Protein AF-A0A1H0NFQ2-F1 (afdb_monomer)

Secondary structure (DSSP, 8-state):
-HHHHHHHHHHHHHS-HHHHHHHHHHHHHH---HHHHHHHHHHHHTTTTT-GGGS-HHHHHHHHHT-S-HHHHHHHHHHHHHH-HHHHHHHSTT--------B----HHHHTT-EEETTEEEE---BHHHHHHHHHHHTSGGGGGHHHHHTTS-EEEEEEETTEEEEEEEEETTEEEEEE-GGGPPPPHHHHHHHHHHHHHTT-EE-----

Sequence (211 aa):
MPNFQIYCRWLLRYRSEKAIATRVLRWCNEGFTNVASDTLRMFVAVHIDENEDFVNPILQRQILNEGLTQEIHDAMVEELFINRPDIVDRFNMGVDVKYENVSYEYRAKDRLLETIEENYSFILPKGTKDLRKWGNIFHNCVASYNSAIIRKESLIIAMKKQDKYIACIEIRQGRITQALGHCNQKLDIRYRNIIKEWANTHKIIYSYIVR

InterPro domains:
  IPR025586 PcfJ-like protein [PF14284] (38-186)

Mean predicted aligned error: 13.54 Å

Solvent-accessible surface area (backbone atoms only — not comparable to full-atom values): 12058 Å² total; per-residue (Å²): 112,74,50,59,51,54,51,52,56,47,49,55,77,80,39,56,67,82,75,45,46,68,56,53,51,47,45,68,73,73,50,73,49,73,56,34,51,46,39,36,47,53,43,56,75,66,34,44,82,80,40,57,84,77,49,57,78,61,59,54,48,44,46,73,72,73,39,74,40,69,70,48,35,53,53,46,48,59,55,33,47,74,77,39,41,77,56,48,59,67,71,40,86,82,59,86,78,72,78,71,72,49,66,60,88,73,54,75,76,60,55,66,64,46,44,74,57,96,64,32,37,35,40,65,57,63,22,51,63,46,33,41,53,47,16,65,74,28,56,41,75,59,43,74,44,53,65,39,42,76,70,68,60,38,46,62,33,39,34,23,48,76,89,44,81,54,34,46,34,34,32,41,93,60,25,40,76,44,67,28,22,56,64,65,31,82,60,57,70,69,59,50,50,51,54,44,51,54,25,55,78,70,71,31,45,77,53,86,74,87,124

Structure (mmCIF, N/CA/C/O backbone):
data_AF-A0A1H0NFQ2-F1
#
_entry.id   AF-A0A1H0NFQ2-F1
#
loop_
_atom_site.group_PDB
_atom_site.id
_atom_site.type_symbol
_atom_site.label_atom_id
_atom_site.label_alt_id
_atom_site.label_comp_id
_atom_site.label_asym_id
_atom_site.label_entity_id
_atom_site.label_seq_id
_atom_site.pdbx_PDB_ins_code
_atom_site.Cartn_x
_atom_site.Cartn_y
_atom_site.Cartn_z
_atom_site.occupancy
_atom_site.B_iso_or_equiv
_atom_site.auth_seq_id
_atom_site.auth_comp_id
_atom_site.auth_asym_id
_atom_site.auth_atom_id
_atom_site.pdbx_PDB_model_num
ATOM 1 N N . MET A 1 1 ? 16.431 3.102 -28.690 1.00 65.69 1 MET A N 1
ATOM 2 C CA . MET A 1 1 ? 16.457 3.706 -27.339 1.00 65.69 1 MET A CA 1
ATOM 3 C C . MET A 1 1 ? 17.415 2.914 -26.453 1.00 65.69 1 MET A C 1
ATOM 5 O O . MET A 1 1 ? 17.102 1.762 -26.171 1.00 65.69 1 MET A O 1
ATOM 9 N N . PRO A 1 2 ? 18.560 3.487 -26.041 1.00 82.94 2 PRO A N 1
ATOM 10 C CA . PRO A 1 2 ? 19.567 2.801 -25.218 1.00 82.94 2 PRO A CA 1
ATOM 11 C C . PRO A 1 2 ? 19.013 2.248 -23.892 1.00 82.94 2 PRO A C 1
ATOM 13 O O . PRO A 1 2 ? 19.234 1.083 -23.579 1.00 82.94 2 PRO A O 1
ATOM 16 N N . ASN A 1 3 ? 18.190 3.023 -23.174 1.00 86.62 3 ASN A N 1
ATOM 17 C CA . ASN A 1 3 ? 17.645 2.605 -21.872 1.00 86.62 3 ASN A CA 1
ATOM 18 C C . ASN A 1 3 ? 16.760 1.354 -21.965 1.00 86.62 3 ASN A C 1
ATOM 20 O O . ASN A 1 3 ? 16.827 0.466 -21.121 1.00 86.62 3 ASN A O 1
ATOM 24 N N . PHE A 1 4 ? 15.964 1.246 -23.031 1.00 90.81 4 PHE A N 1
ATOM 25 C CA . PHE A 1 4 ? 15.121 0.073 -23.251 1.00 90.81 4 PHE A CA 1
ATOM 26 C C . PHE A 1 4 ? 15.941 -1.189 -23.552 1.00 90.81 4 PHE A C 1
ATOM 28 O O . PHE A 1 4 ? 15.573 -2.280 -23.127 1.00 90.81 4 PHE A O 1
ATOM 35 N N . GLN A 1 5 ? 17.075 -1.050 -24.247 1.00 91.06 5 GLN A N 1
ATOM 36 C CA . GLN A 1 5 ? 17.981 -2.173 -24.503 1.00 91.06 5 GLN A CA 1
ATOM 37 C C . GLN A 1 5 ? 18.623 -2.684 -23.210 1.00 91.06 5 GLN A C 1
ATOM 39 O O . GLN A 1 5 ? 18.693 -3.897 -23.021 1.00 91.06 5 GLN A O 1
ATOM 44 N N . ILE A 1 6 ? 19.046 -1.779 -22.31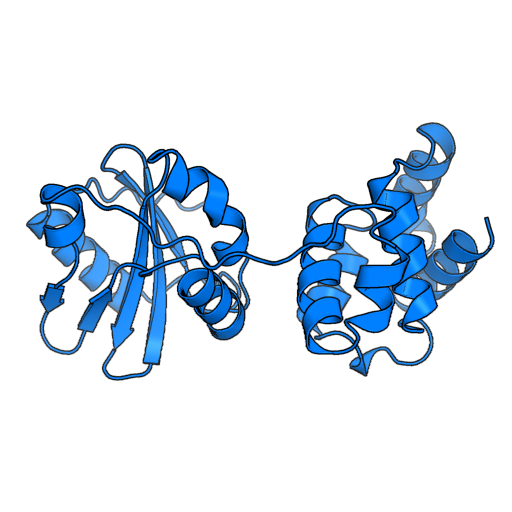8 1.00 92.88 6 ILE A N 1
ATOM 45 C CA . ILE A 1 6 ? 19.571 -2.126 -20.987 1.00 92.88 6 ILE A CA 1
ATOM 46 C C . ILE A 1 6 ? 18.518 -2.915 -20.201 1.00 92.88 6 ILE A C 1
ATOM 48 O O . ILE A 1 6 ? 18.775 -4.037 -19.765 1.00 92.88 6 ILE A O 1
ATOM 52 N N . TYR A 1 7 ? 17.296 -2.384 -20.134 1.00 93.38 7 TYR A N 1
ATOM 53 C CA . TYR A 1 7 ? 16.172 -3.040 -19.472 1.00 93.38 7 TYR A CA 1
ATOM 54 C C . TYR A 1 7 ? 15.866 -4.436 -20.045 1.00 93.38 7 TYR A C 1
ATOM 56 O O . TYR A 1 7 ? 15.703 -5.396 -19.296 1.00 93.38 7 TYR A O 1
ATOM 64 N N . CYS A 1 8 ? 15.853 -4.594 -21.374 1.00 92.12 8 CYS A N 1
ATOM 65 C CA . CYS A 1 8 ? 15.614 -5.894 -22.009 1.00 92.12 8 CYS A CA 1
ATOM 66 C C . CYS A 1 8 ? 16.725 -6.908 -21.714 1.00 92.12 8 CYS A C 1
ATOM 68 O O . CYS A 1 8 ? 16.434 -8.074 -21.455 1.00 92.12 8 CYS A O 1
ATOM 70 N N . ARG A 1 9 ? 17.996 -6.481 -21.725 1.00 93.12 9 ARG A N 1
ATOM 71 C CA . ARG A 1 9 ? 19.126 -7.348 -21.351 1.00 93.12 9 ARG A CA 1
ATOM 72 C C . ARG A 1 9 ? 19.007 -7.818 -19.912 1.00 93.12 9 ARG A C 1
ATOM 74 O O . ARG A 1 9 ? 19.253 -8.988 -19.641 1.00 93.12 9 ARG A O 1
ATOM 81 N N . TRP A 1 10 ? 18.613 -6.923 -19.013 1.00 94.31 10 TRP A N 1
ATOM 82 C CA . TRP A 1 10 ? 18.363 -7.269 -17.624 1.00 94.31 10 TRP A CA 1
ATOM 83 C C . TRP A 1 10 ? 17.201 -8.265 -17.486 1.00 94.31 10 TRP A C 1
ATOM 85 O O . TRP A 1 10 ? 17.375 -9.309 -16.863 1.00 94.31 10 TRP A O 1
ATOM 95 N N . LEU A 1 11 ? 16.063 -8.038 -18.157 1.00 92.81 11 LEU A N 1
ATOM 96 C CA . LEU A 1 11 ? 14.935 -8.982 -18.167 1.00 92.81 11 LEU A CA 1
ATOM 97 C C . LEU A 1 11 ? 15.341 -10.391 -18.623 1.00 92.81 11 LEU A C 1
ATOM 99 O O . LEU A 1 11 ? 14.894 -11.381 -18.039 1.00 92.81 11 LEU A O 1
ATOM 103 N N . LEU A 1 12 ? 16.197 -10.488 -19.644 1.00 93.56 12 LEU A N 1
ATOM 104 C CA . LEU A 1 12 ? 16.671 -11.761 -20.195 1.00 93.56 12 LEU A CA 1
ATOM 105 C C . LEU A 1 12 ? 17.546 -12.570 -19.229 1.00 93.56 12 LEU A C 1
ATOM 107 O O . LEU A 1 12 ? 17.690 -13.776 -19.417 1.00 93.56 12 LEU A O 1
ATOM 111 N N . ARG A 1 13 ? 18.081 -11.957 -18.165 1.00 92.69 13 ARG A N 1
ATOM 112 C CA . ARG A 1 13 ? 18.756 -12.698 -17.084 1.00 92.69 13 ARG A CA 1
ATOM 113 C C . ARG A 1 13 ? 17.770 -13.522 -16.247 1.00 92.69 13 ARG A C 1
ATOM 115 O O . ARG A 1 13 ? 18.161 -14.518 -15.649 1.00 92.69 13 ARG A O 1
ATOM 122 N N . TYR A 1 14 ? 16.492 -13.132 -16.232 1.00 90.88 14 TYR A N 1
ATOM 123 C CA . TYR A 1 14 ? 15.453 -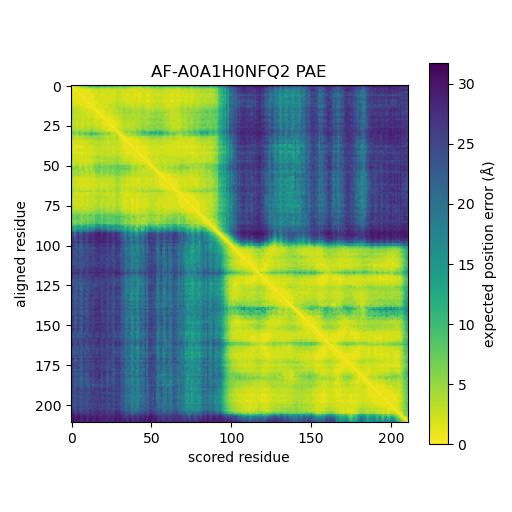13.693 -15.356 1.00 90.88 14 TYR A CA 1
ATOM 124 C C . TYR A 1 14 ? 14.310 -14.391 -16.089 1.00 90.88 14 TYR A C 1
ATOM 126 O O . TYR A 1 14 ? 13.513 -15.108 -15.470 1.00 90.88 14 TYR A O 1
ATOM 134 N N . ARG A 1 15 ? 14.145 -14.121 -17.382 1.00 89.06 15 ARG A N 1
ATOM 135 C CA . ARG A 1 15 ? 13.017 -14.580 -18.192 1.00 89.06 15 ARG A CA 1
ATOM 136 C C . ARG A 1 15 ? 13.526 -15.017 -19.558 1.00 89.06 15 ARG A C 1
ATOM 138 O O . ARG A 1 15 ? 14.431 -14.409 -20.114 1.00 89.06 15 ARG A O 1
ATOM 145 N N . SER A 1 16 ? 12.913 -16.056 -20.117 1.00 90.56 16 SER A N 1
ATOM 146 C CA . SER A 1 16 ? 13.229 -16.481 -21.479 1.00 90.56 16 SER A CA 1
ATOM 147 C C . SER A 1 16 ? 12.762 -15.445 -22.502 1.00 90.56 16 SER A C 1
ATOM 149 O O . SER A 1 16 ? 11.792 -14.720 -22.270 1.00 90.56 16 SER A O 1
ATOM 151 N N . GLU A 1 17 ? 13.395 -15.433 -23.675 1.00 90.38 17 GLU A N 1
ATOM 152 C CA . GLU A 1 17 ? 12.986 -14.585 -24.803 1.00 90.38 17 GLU A CA 1
ATOM 153 C C . GLU A 1 17 ? 11.493 -14.738 -25.111 1.00 90.38 17 GLU A C 1
ATOM 155 O O . GLU A 1 17 ? 10.767 -13.750 -25.219 1.00 90.38 17 GLU A O 1
ATOM 160 N N . LYS A 1 18 ? 11.000 -15.985 -25.136 1.00 89.25 18 LYS A N 1
ATOM 161 C CA . LYS A 1 18 ? 9.580 -16.294 -25.351 1.00 89.25 18 LYS A CA 1
ATOM 162 C C . LYS A 1 18 ? 8.670 -15.641 -24.306 1.00 89.25 18 LYS A C 1
ATOM 164 O O . LYS A 1 18 ? 7.570 -15.219 -24.648 1.00 89.25 18 LYS A O 1
ATOM 169 N N . ALA A 1 19 ? 9.108 -15.560 -23.049 1.00 85.31 19 ALA A N 1
ATOM 170 C CA . ALA A 1 19 ? 8.315 -14.981 -21.968 1.00 85.31 19 ALA A CA 1
ATOM 171 C C . ALA A 1 19 ? 8.211 -13.449 -22.056 1.00 85.31 19 ALA A C 1
ATOM 173 O O . ALA A 1 19 ? 7.208 -12.888 -21.615 1.00 85.31 19 ALA A O 1
ATOM 174 N N . ILE A 1 20 ? 9.211 -12.771 -22.630 1.00 89.75 20 ILE A N 1
ATOM 175 C CA . ILE A 1 20 ? 9.219 -11.302 -22.728 1.00 89.75 20 ILE A CA 1
ATOM 176 C C . ILE A 1 20 ? 8.803 -10.774 -24.106 1.00 89.75 20 ILE A C 1
ATOM 178 O O . ILE A 1 20 ? 8.371 -9.625 -24.200 1.00 89.75 20 ILE A O 1
ATOM 182 N N . ALA A 1 21 ? 8.868 -11.597 -25.159 1.00 87.88 21 ALA A N 1
ATOM 183 C CA . ALA A 1 21 ? 8.634 -11.196 -26.549 1.00 87.88 21 ALA A CA 1
ATOM 184 C C . ALA A 1 21 ? 7.309 -10.451 -26.757 1.00 87.88 21 ALA A C 1
ATOM 186 O O . ALA A 1 21 ? 7.295 -9.382 -27.362 1.00 87.88 21 ALA A O 1
ATOM 187 N N . THR A 1 22 ? 6.204 -10.959 -26.203 1.00 85.62 22 THR A N 1
ATOM 188 C CA . THR A 1 22 ? 4.880 -10.328 -26.341 1.00 85.62 22 THR A CA 1
ATOM 189 C C . THR A 1 22 ? 4.842 -8.921 -25.740 1.00 85.62 22 THR A C 1
ATOM 191 O O . THR A 1 22 ? 4.200 -8.030 -26.288 1.00 85.62 22 THR A O 1
ATOM 194 N N . ARG A 1 23 ? 5.551 -8.695 -24.627 1.00 84.75 23 ARG A N 1
ATOM 195 C CA . ARG A 1 23 ? 5.608 -7.385 -23.957 1.00 84.75 23 ARG A CA 1
ATOM 196 C C . ARG A 1 23 ? 6.488 -6.409 -24.717 1.00 84.75 23 ARG A C 1
ATOM 198 O O . ARG A 1 23 ? 6.089 -5.272 -24.935 1.00 84.75 23 ARG A O 1
ATOM 205 N N . VAL A 1 24 ? 7.650 -6.880 -25.162 1.00 86.94 24 VAL A N 1
ATOM 206 C CA . VAL A 1 24 ? 8.574 -6.090 -25.979 1.00 86.94 24 VAL A CA 1
ATOM 207 C C . VAL A 1 24 ? 7.892 -5.650 -27.273 1.00 86.94 24 VAL A C 1
ATOM 209 O O . VAL A 1 24 ? 7.901 -4.464 -27.582 1.00 86.94 24 VAL A O 1
ATOM 212 N N . LEU A 1 25 ? 7.222 -6.571 -27.975 1.00 85.44 25 LEU A N 1
ATOM 213 C CA . LEU A 1 25 ? 6.451 -6.266 -29.184 1.00 85.44 25 LEU A CA 1
ATOM 214 C C . LEU A 1 25 ? 5.366 -5.223 -28.922 1.00 85.44 25 LEU A C 1
ATOM 216 O O . LEU A 1 25 ? 5.220 -4.289 -29.705 1.00 85.44 25 LEU A O 1
ATOM 220 N N . ARG A 1 26 ? 4.637 -5.349 -27.809 1.00 83.00 26 ARG A N 1
ATOM 221 C CA . ARG A 1 26 ? 3.620 -4.374 -27.415 1.00 83.00 26 ARG A CA 1
ATOM 222 C C . ARG A 1 26 ? 4.215 -2.973 -27.243 1.00 83.00 26 ARG A C 1
ATOM 224 O O . ARG A 1 26 ? 3.716 -2.039 -27.858 1.00 83.00 26 ARG A O 1
ATOM 231 N N . TRP A 1 27 ? 5.301 -2.823 -26.483 1.00 84.25 27 TRP A N 1
ATOM 232 C CA . TRP A 1 27 ? 5.949 -1.518 -26.283 1.00 84.25 27 TRP A CA 1
ATOM 233 C C . TRP A 1 27 ? 6.548 -0.939 -27.569 1.00 84.25 27 TRP A C 1
ATOM 235 O O . TRP A 1 27 ? 6.510 0.273 -27.774 1.00 84.25 27 TRP A O 1
ATOM 245 N N . CYS A 1 28 ? 7.068 -1.790 -28.456 1.00 82.25 28 CYS A N 1
ATOM 246 C CA . CYS A 1 28 ? 7.556 -1.358 -29.763 1.00 82.25 28 CYS A CA 1
ATOM 247 C C . CYS A 1 28 ? 6.425 -0.880 -30.687 1.00 82.25 28 CYS A C 1
ATOM 249 O O . CYS A 1 28 ? 6.631 0.0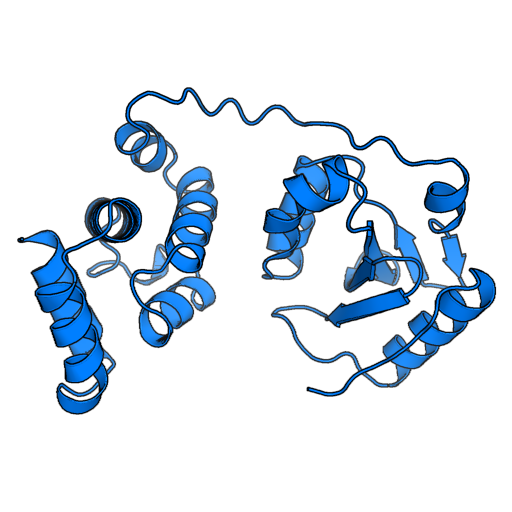81 -31.424 1.00 82.25 28 CYS A O 1
ATOM 251 N N . ASN A 1 29 ? 5.253 -1.522 -30.643 1.00 80.38 29 ASN A N 1
ATOM 252 C CA . ASN A 1 29 ? 4.128 -1.218 -31.531 1.00 80.38 29 ASN A CA 1
ATOM 253 C C . ASN A 1 29 ? 3.258 -0.051 -31.038 1.00 80.38 29 ASN A C 1
ATOM 255 O O . ASN A 1 29 ? 2.801 0.747 -31.849 1.00 80.38 29 ASN A O 1
ATOM 259 N N . GLU A 1 30 ? 3.011 0.047 -29.728 1.00 76.31 30 GLU A N 1
ATOM 260 C CA . GLU A 1 30 ? 2.161 1.092 -29.128 1.00 76.31 30 GLU A CA 1
ATOM 261 C C . GLU A 1 30 ? 2.903 2.429 -28.952 1.00 76.31 30 GLU A C 1
ATOM 263 O O . GLU A 1 30 ? 2.277 3.463 -28.719 1.00 76.31 30 GLU A O 1
ATOM 268 N N . GLY A 1 31 ? 4.233 2.420 -29.079 1.00 70.62 31 GLY A N 1
ATOM 269 C CA . GLY A 1 31 ? 5.083 3.531 -28.673 1.00 70.62 31 GLY A CA 1
ATOM 270 C C . GLY A 1 31 ? 5.201 3.613 -27.148 1.00 70.62 31 GLY A C 1
ATOM 271 O O . GLY A 1 31 ? 4.296 3.247 -26.397 1.00 70.62 31 GLY A O 1
ATOM 272 N N . PHE A 1 32 ? 6.348 4.080 -26.655 1.00 76.25 32 PHE A N 1
ATOM 273 C CA . PHE A 1 32 ? 6.528 4.256 -25.216 1.00 76.25 32 PHE A CA 1
ATOM 274 C C . PHE A 1 32 ? 5.675 5.421 -24.725 1.00 76.25 32 PHE A C 1
ATOM 276 O O . PHE A 1 32 ? 5.811 6.547 -25.204 1.00 76.25 32 PHE A O 1
ATOM 283 N N . THR A 1 33 ? 4.839 5.164 -23.721 1.00 79.00 33 THR A N 1
ATOM 284 C CA . THR A 1 33 ? 4.186 6.237 -22.970 1.00 79.00 33 THR A CA 1
ATOM 285 C C . THR A 1 33 ? 5.239 7.085 -22.248 1.00 79.00 33 THR A C 1
ATOM 287 O O . THR A 1 33 ? 6.376 6.646 -22.029 1.00 79.00 33 THR A O 1
ATOM 290 N N . ASN A 1 34 ? 4.865 8.300 -21.837 1.00 70.38 34 ASN A N 1
ATOM 291 C CA . ASN A 1 34 ? 5.735 9.143 -21.008 1.00 70.38 34 ASN A CA 1
ATOM 292 C C . ASN A 1 34 ? 6.148 8.409 -19.727 1.00 70.38 34 ASN A C 1
ATOM 294 O O . ASN A 1 34 ? 7.317 8.419 -19.367 1.00 70.38 34 ASN A O 1
ATOM 298 N N . VAL A 1 35 ? 5.201 7.689 -19.127 1.00 71.31 35 VAL A N 1
ATOM 299 C CA . VAL A 1 35 ? 5.384 6.859 -17.932 1.00 71.31 35 VAL A CA 1
ATOM 300 C C . VAL A 1 35 ? 6.437 5.785 -18.174 1.00 71.31 35 VAL A C 1
ATOM 302 O O . VAL A 1 35 ? 7.428 5.725 -17.463 1.00 71.31 35 VAL A O 1
ATOM 305 N N . ALA A 1 36 ? 6.282 4.985 -19.232 1.00 79.88 36 ALA A N 1
ATOM 306 C CA . ALA A 1 36 ? 7.229 3.922 -19.551 1.00 79.88 36 ALA A CA 1
ATOM 307 C C . ALA A 1 36 ? 8.627 4.474 -19.872 1.00 79.88 36 ALA A C 1
ATOM 309 O O . ALA A 1 36 ? 9.639 3.890 -19.483 1.00 79.88 36 ALA A O 1
ATOM 310 N N . SER A 1 37 ? 8.687 5.615 -20.562 1.00 79.69 37 SER A N 1
ATOM 311 C CA . SER A 1 37 ? 9.944 6.310 -20.847 1.00 79.69 37 SER A CA 1
ATOM 312 C C . SER A 1 37 ? 10.629 6.792 -19.570 1.00 79.69 37 SER A C 1
ATOM 314 O O . SER A 1 37 ? 11.854 6.713 -19.472 1.00 79.69 37 SER A O 1
ATOM 316 N N . ASP A 1 38 ? 9.856 7.268 -18.597 1.00 76.44 38 ASP A N 1
ATOM 317 C CA . ASP A 1 38 ? 10.378 7.779 -17.336 1.00 76.44 38 ASP A CA 1
ATOM 318 C C . ASP A 1 38 ? 10.831 6.660 -16.397 1.00 76.44 38 ASP A C 1
ATOM 320 O O . ASP A 1 38 ? 11.957 6.685 -15.900 1.00 76.44 38 ASP A O 1
ATOM 324 N N . THR A 1 39 ? 10.046 5.584 -16.291 1.00 85.38 39 THR A N 1
ATOM 325 C CA . THR A 1 39 ? 10.445 4.343 -15.610 1.00 85.38 39 THR A CA 1
ATOM 326 C C . THR A 1 39 ? 11.780 3.819 -16.142 1.00 85.38 39 THR A C 1
ATOM 328 O O . THR A 1 39 ? 12.672 3.489 -15.364 1.00 85.38 39 THR A O 1
ATOM 331 N N . LEU A 1 40 ? 11.967 3.794 -17.468 1.00 87.25 40 LEU A N 1
ATOM 332 C CA . LEU A 1 40 ? 13.227 3.364 -18.084 1.00 87.25 40 LEU A CA 1
ATOM 333 C C . LEU A 1 40 ? 14.402 4.291 -17.763 1.00 87.25 40 LEU A C 1
ATOM 335 O O . LEU A 1 40 ? 15.536 3.828 -17.658 1.00 87.25 40 LEU A O 1
ATOM 339 N N . ARG A 1 41 ? 14.167 5.601 -17.649 1.00 81.81 41 ARG A N 1
ATOM 340 C CA . ARG A 1 41 ? 15.211 6.557 -17.257 1.00 81.81 41 ARG A CA 1
ATOM 341 C C . ARG A 1 41 ? 15.596 6.377 -15.799 1.00 81.81 41 ARG A C 1
ATOM 343 O O . ARG A 1 41 ? 16.788 6.273 -15.532 1.00 81.81 41 ARG A O 1
ATOM 350 N N . MET A 1 42 ? 14.620 6.272 -14.898 1.00 84.12 42 MET A N 1
ATOM 351 C CA . MET A 1 42 ? 14.856 5.995 -13.481 1.00 84.12 42 MET A CA 1
ATOM 352 C C . MET A 1 42 ? 15.627 4.686 -13.296 1.00 84.12 42 MET A C 1
ATOM 354 O O . MET A 1 42 ? 16.639 4.672 -12.604 1.00 84.12 42 MET A O 1
ATOM 358 N N . PHE A 1 43 ? 15.215 3.620 -13.989 1.00 90.00 43 PHE A N 1
ATOM 359 C CA . PHE A 1 43 ? 15.859 2.304 -13.930 1.00 90.00 43 PHE A CA 1
ATOM 360 C C . PHE A 1 43 ? 17.356 2.365 -14.257 1.00 90.00 43 PHE A C 1
ATOM 362 O O . PHE A 1 43 ? 18.175 1.807 -13.530 1.00 90.00 43 PHE A O 1
ATOM 369 N N . VAL A 1 44 ? 17.712 3.084 -15.325 1.00 87.44 44 VAL A N 1
ATOM 370 C CA . VAL A 1 44 ? 19.110 3.257 -15.745 1.00 87.44 44 VAL A CA 1
ATOM 371 C C . VAL A 1 44 ? 19.855 4.240 -14.843 1.00 87.44 44 VAL A C 1
ATOM 373 O O . VAL A 1 44 ? 21.021 4.021 -14.543 1.00 87.44 44 VAL A O 1
ATOM 376 N N . ALA A 1 45 ? 19.206 5.310 -14.379 1.00 82.62 45 ALA A N 1
ATOM 377 C CA . ALA A 1 45 ? 19.845 6.336 -13.554 1.00 82.62 45 ALA A CA 1
ATOM 378 C C . ALA A 1 45 ? 20.329 5.807 -12.195 1.00 82.62 45 ALA A C 1
ATOM 380 O O . ALA A 1 45 ? 21.307 6.321 -11.649 1.00 82.62 45 ALA A O 1
ATOM 381 N N . VAL A 1 46 ? 19.652 4.792 -11.653 1.00 83.25 46 VAL A N 1
ATOM 382 C CA . VAL A 1 46 ? 20.090 4.073 -10.448 1.00 83.25 46 VAL A CA 1
ATOM 383 C C . VAL A 1 46 ? 20.835 2.773 -10.731 1.00 83.25 46 VAL A C 1
ATOM 385 O O . VAL A 1 46 ? 21.200 2.082 -9.785 1.00 83.25 46 VAL A O 1
ATOM 388 N N . HIS A 1 47 ? 21.106 2.461 -12.000 1.00 86.88 47 HIS A N 1
ATOM 389 C CA . HIS A 1 47 ? 21.842 1.264 -12.406 1.00 86.88 47 HIS A CA 1
ATOM 390 C C . HIS A 1 47 ? 21.262 -0.027 -11.809 1.00 86.88 47 HIS A C 1
ATOM 392 O O . HIS A 1 47 ? 22.009 -0.880 -11.333 1.00 86.88 47 HIS A O 1
ATOM 398 N N . ILE A 1 48 ? 19.931 -0.192 -11.821 1.00 87.31 48 ILE A N 1
ATOM 399 C CA . ILE A 1 48 ? 19.287 -1.416 -11.295 1.00 87.31 48 ILE A CA 1
ATOM 400 C C . ILE A 1 48 ? 19.807 -2.662 -12.021 1.00 87.31 48 ILE A C 1
ATOM 402 O O . ILE A 1 48 ? 19.860 -3.741 -11.442 1.00 87.31 48 ILE A O 1
ATOM 406 N N . ASP A 1 49 ? 20.223 -2.532 -13.279 1.00 89.00 49 ASP A N 1
ATOM 407 C CA . ASP A 1 49 ? 20.815 -3.624 -14.044 1.00 89.00 49 ASP A CA 1
ATOM 408 C C . ASP A 1 49 ? 22.204 -4.067 -13.565 1.00 89.00 49 ASP A C 1
ATOM 410 O O . ASP A 1 49 ? 22.638 -5.164 -13.924 1.00 89.00 49 ASP A O 1
ATOM 414 N N . GLU A 1 50 ? 22.900 -3.254 -12.777 1.00 85.69 50 GLU A N 1
ATOM 415 C CA . GLU A 1 50 ? 24.227 -3.563 -12.232 1.00 85.69 50 GLU A CA 1
ATOM 416 C C . GLU A 1 50 ? 24.194 -3.745 -10.711 1.00 85.69 50 GLU A C 1
ATOM 418 O O . GLU A 1 50 ? 24.935 -4.568 -10.176 1.00 85.69 50 GLU A O 1
ATOM 423 N N . ASN A 1 51 ? 23.315 -3.017 -10.021 1.00 83.38 51 ASN A N 1
ATOM 424 C CA . ASN A 1 51 ? 23.146 -3.047 -8.575 1.00 83.38 51 ASN A CA 1
ATOM 425 C C . ASN A 1 51 ? 21.680 -3.304 -8.213 1.00 83.38 51 ASN A C 1
ATOM 427 O O . ASN A 1 51 ? 20.911 -2.394 -7.909 1.00 83.38 51 ASN A O 1
ATOM 431 N N . GLU A 1 52 ? 21.288 -4.571 -8.261 1.00 79.12 52 GLU A N 1
ATOM 432 C CA . GLU A 1 52 ? 19.901 -4.980 -8.043 1.00 79.12 52 GLU A CA 1
ATOM 433 C C . GLU A 1 52 ? 19.434 -4.814 -6.593 1.00 79.12 52 GLU A C 1
ATOM 435 O O . GLU A 1 52 ? 18.251 -4.570 -6.367 1.00 79.12 52 GLU A O 1
ATOM 440 N N . ASP A 1 53 ? 20.361 -4.862 -5.631 1.00 78.50 53 ASP A N 1
ATOM 441 C CA . ASP A 1 53 ? 20.092 -4.646 -4.202 1.00 78.50 53 ASP A CA 1
ATOM 442 C C . ASP A 1 53 ? 19.719 -3.188 -3.883 1.00 78.50 53 ASP A C 1
ATOM 444 O O . ASP A 1 53 ? 19.330 -2.864 -2.760 1.00 78.50 53 ASP A O 1
ATOM 448 N N . PHE A 1 54 ? 19.849 -2.293 -4.867 1.00 74.38 54 PHE A N 1
ATOM 449 C CA . PHE A 1 54 ? 19.494 -0.890 -4.729 1.00 74.38 54 PHE A CA 1
ATOM 450 C C . PHE A 1 54 ? 17.981 -0.681 -4.546 1.00 74.38 54 PHE A C 1
ATOM 452 O O . PHE A 1 54 ? 17.566 0.208 -3.801 1.00 74.38 54 PHE A O 1
ATOM 459 N N . VAL A 1 55 ? 17.157 -1.484 -5.226 1.00 75.81 55 VAL A N 1
ATOM 460 C CA . VAL A 1 55 ? 15.701 -1.497 -5.031 1.00 75.81 55 VAL A CA 1
ATOM 461 C C . VAL A 1 55 ? 15.311 -2.693 -4.186 1.00 75.81 55 VAL A C 1
ATOM 463 O O . VAL A 1 55 ? 15.941 -3.749 -4.230 1.00 75.81 55 VAL A O 1
ATOM 466 N N . ASN A 1 56 ? 14.237 -2.564 -3.419 1.00 78.88 56 ASN A N 1
ATOM 467 C CA . ASN A 1 56 ? 13.797 -3.667 -2.597 1.00 78.88 56 ASN A CA 1
ATOM 468 C C . ASN A 1 56 ? 13.389 -4.876 -3.479 1.00 78.88 56 ASN A C 1
ATOM 470 O O . ASN A 1 56 ? 12.883 -4.717 -4.599 1.00 78.88 56 ASN A O 1
ATOM 474 N N . PRO A 1 57 ? 13.521 -6.115 -2.965 1.00 77.00 57 PRO A N 1
ATOM 475 C CA . PRO A 1 57 ? 13.238 -7.327 -3.743 1.00 77.00 57 PRO A CA 1
ATOM 476 C C . PRO A 1 57 ? 11.779 -7.484 -4.202 1.00 77.00 57 PRO A C 1
ATOM 478 O O . PRO A 1 57 ? 11.464 -8.395 -4.978 1.00 77.00 57 PRO A O 1
ATOM 481 N N . ILE A 1 58 ? 10.859 -6.674 -3.667 1.00 76.25 58 ILE A N 1
ATOM 482 C CA . ILE A 1 58 ? 9.453 -6.657 -4.077 1.00 76.25 58 ILE A CA 1
ATOM 483 C C . ILE A 1 58 ? 9.334 -5.828 -5.348 1.00 76.25 58 ILE A C 1
ATOM 485 O O . ILE A 1 58 ? 8.858 -6.361 -6.349 1.00 76.25 58 ILE A O 1
ATOM 489 N N . LEU A 1 59 ? 9.844 -4.595 -5.347 1.00 79.56 59 LEU A N 1
ATOM 490 C CA . LEU A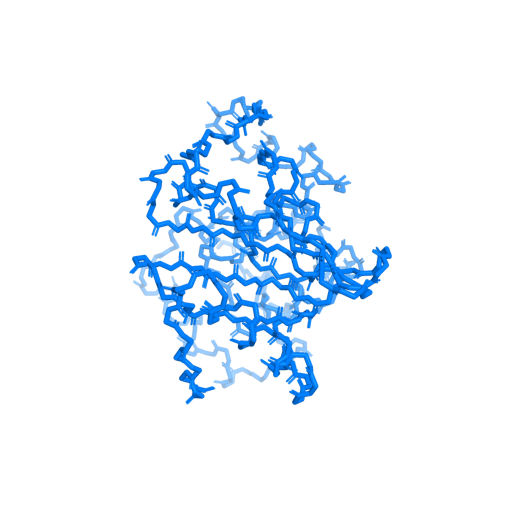 1 59 ? 9.857 -3.740 -6.526 1.00 79.56 59 LEU A CA 1
ATOM 491 C C . LEU A 1 59 ? 10.606 -4.417 -7.674 1.00 79.56 59 LEU A C 1
ATOM 493 O O . LEU A 1 59 ? 10.092 -4.473 -8.787 1.00 79.56 59 LEU A O 1
ATOM 497 N N . GLN A 1 60 ? 11.747 -5.053 -7.398 1.00 86.62 60 GLN A N 1
ATOM 498 C CA . GLN A 1 60 ? 12.466 -5.836 -8.404 1.00 86.62 60 GLN A CA 1
ATOM 499 C C . GLN A 1 60 ? 11.572 -6.913 -9.048 1.00 86.62 60 GLN A C 1
ATOM 501 O O . GLN A 1 60 ? 11.507 -7.040 -10.273 1.00 86.62 60 GLN A O 1
ATOM 506 N N . ARG A 1 61 ? 10.818 -7.670 -8.237 1.00 85.19 61 ARG A N 1
ATOM 507 C CA . ARG A 1 61 ? 9.867 -8.678 -8.734 1.00 85.19 61 ARG A CA 1
ATOM 508 C C . ARG A 1 61 ? 8.720 -8.064 -9.524 1.00 85.19 61 ARG A C 1
ATOM 510 O O . ARG A 1 61 ? 8.302 -8.660 -10.516 1.00 85.19 61 ARG A O 1
ATOM 517 N N . GLN A 1 62 ? 8.209 -6.915 -9.105 1.00 82.81 62 GLN A N 1
ATOM 518 C CA . GLN A 1 62 ? 7.141 -6.221 -9.815 1.00 82.81 62 GLN A CA 1
ATOM 519 C C . GLN A 1 62 ? 7.635 -5.706 -11.173 1.00 82.81 62 GLN A C 1
ATOM 521 O O . GLN A 1 62 ? 6.986 -5.954 -12.185 1.00 82.81 62 GLN A O 1
ATOM 526 N N . ILE A 1 63 ? 8.842 -5.138 -11.245 1.00 89.31 63 ILE A N 1
ATOM 527 C CA . ILE A 1 63 ? 9.477 -4.739 -12.509 1.00 89.31 63 ILE A CA 1
ATOM 528 C C . ILE A 1 63 ? 9.621 -5.951 -13.451 1.00 89.31 63 ILE A C 1
ATOM 530 O O . ILE A 1 63 ? 9.334 -5.840 -14.645 1.00 89.31 63 ILE A O 1
ATOM 534 N N . LEU A 1 64 ? 10.018 -7.122 -12.933 1.00 88.88 64 LEU A N 1
ATOM 535 C CA . LEU A 1 64 ? 10.115 -8.364 -13.719 1.00 88.88 64 LEU A CA 1
ATOM 536 C C . LEU A 1 64 ? 8.749 -8.879 -14.201 1.00 88.88 64 LEU A C 1
ATOM 538 O O . LEU A 1 64 ? 8.630 -9.433 -15.299 1.00 88.88 64 LEU A O 1
ATOM 542 N N . ASN A 1 65 ? 7.718 -8.765 -13.364 1.00 84.25 65 ASN A N 1
ATOM 543 C CA . ASN A 1 65 ? 6.425 -9.404 -13.592 1.00 84.25 65 ASN A CA 1
ATOM 544 C C . ASN A 1 65 ? 5.419 -8.517 -14.312 1.00 84.25 65 ASN A C 1
ATOM 546 O O . ASN A 1 65 ? 4.612 -9.058 -15.058 1.00 84.25 65 ASN A O 1
ATOM 550 N N . GLU A 1 66 ? 5.464 -7.207 -14.139 1.00 82.50 66 GLU A N 1
ATOM 551 C CA . GLU A 1 66 ? 4.450 -6.264 -14.626 1.00 82.50 66 GLU A CA 1
ATOM 552 C C . GLU A 1 66 ? 5.021 -5.372 -15.735 1.00 82.50 66 GLU A C 1
ATOM 554 O O . GLU A 1 66 ? 4.363 -5.147 -16.752 1.00 82.50 66 GLU A O 1
ATOM 559 N N . GLY A 1 67 ? 6.297 -4.997 -15.624 1.00 86.56 67 GLY A N 1
ATOM 560 C CA . GLY A 1 67 ? 7.022 -4.258 -16.651 1.00 86.56 67 GLY A CA 1
ATOM 561 C C . GLY A 1 67 ? 6.892 -2.742 -16.517 1.00 86.56 67 GLY A C 1
ATOM 562 O O . GLY A 1 67 ? 6.931 -2.200 -15.425 1.00 86.56 67 GLY A O 1
ATOM 563 N N . LEU A 1 68 ? 6.785 -2.030 -17.637 1.00 87.00 68 LEU A N 1
ATOM 564 C CA . LEU A 1 68 ? 6.751 -0.565 -17.673 1.00 87.00 68 LEU A CA 1
ATOM 565 C C . LEU A 1 68 ? 5.314 -0.032 -17.531 1.00 87.00 68 LEU A C 1
ATOM 567 O O . LEU A 1 68 ? 4.712 0.402 -18.517 1.00 87.00 68 LEU A O 1
ATOM 571 N N . THR A 1 69 ? 4.743 -0.120 -16.329 1.00 83.56 69 THR A N 1
ATOM 572 C CA . THR A 1 69 ? 3.379 0.357 -16.021 1.00 83.56 69 THR A CA 1
ATOM 573 C C . THR A 1 69 ? 3.387 1.580 -15.097 1.00 83.56 69 THR A C 1
ATOM 575 O O . THR A 1 69 ? 4.429 1.950 -14.555 1.00 83.56 69 THR A O 1
ATOM 578 N N . GLN A 1 70 ? 2.222 2.216 -14.913 1.00 72.62 70 GLN A N 1
ATOM 579 C CA . GLN A 1 70 ? 2.066 3.343 -13.981 1.00 72.62 70 GLN A CA 1
ATOM 580 C C . GLN A 1 70 ? 2.339 2.921 -12.536 1.00 72.62 70 GLN A C 1
ATOM 582 O O . GLN A 1 70 ? 2.968 3.654 -11.784 1.00 72.62 70 GLN A O 1
ATOM 587 N N . GLU A 1 71 ? 1.926 1.716 -12.160 1.00 73.25 71 GLU A N 1
ATOM 588 C CA . GLU A 1 71 ? 2.129 1.180 -10.817 1.00 73.25 71 GLU A CA 1
ATOM 589 C C . GLU A 1 71 ? 3.621 1.009 -10.503 1.00 73.25 71 GLU A C 1
ATOM 591 O O . GLU A 1 71 ? 4.069 1.355 -9.411 1.00 73.25 71 GLU A O 1
ATOM 596 N N . ILE A 1 72 ? 4.405 0.529 -11.475 1.00 82.75 72 ILE A N 1
ATOM 597 C CA . ILE A 1 72 ? 5.861 0.396 -11.337 1.00 82.75 72 ILE A CA 1
ATOM 598 C C . ILE A 1 72 ? 6.541 1.756 -11.302 1.00 82.75 72 ILE A C 1
ATOM 600 O O . ILE A 1 72 ? 7.456 1.955 -10.507 1.00 82.75 72 ILE A O 1
ATOM 604 N N . HIS A 1 73 ? 6.093 2.694 -12.134 1.00 84.06 73 HIS A N 1
ATOM 605 C CA . HIS A 1 73 ? 6.565 4.071 -12.085 1.00 84.06 73 HIS A CA 1
ATOM 606 C C . HIS A 1 73 ? 6.398 4.667 -10.683 1.00 84.06 73 HIS A C 1
ATOM 608 O O . HIS A 1 73 ? 7.375 5.132 -10.103 1.00 84.06 73 HIS A O 1
ATOM 614 N N . ASP A 1 74 ? 5.192 4.607 -10.120 1.00 75.38 74 ASP A N 1
ATOM 615 C CA . ASP A 1 74 ? 4.898 5.214 -8.821 1.00 75.38 74 ASP A CA 1
ATOM 616 C C . ASP A 1 74 ? 5.690 4.533 -7.697 1.00 75.38 74 ASP A C 1
ATOM 618 O O . ASP A 1 74 ? 6.264 5.211 -6.845 1.00 75.38 74 ASP A O 1
ATOM 622 N N . ALA A 1 75 ? 5.814 3.202 -7.742 1.00 77.75 75 ALA A N 1
ATOM 623 C CA . ALA A 1 75 ? 6.621 2.453 -6.784 1.00 77.75 75 ALA A CA 1
ATOM 624 C C . ALA A 1 75 ? 8.121 2.797 -6.878 1.00 77.75 75 ALA A C 1
ATOM 626 O O . ALA A 1 75 ? 8.787 2.939 -5.851 1.00 77.75 75 ALA A O 1
ATOM 627 N N . MET A 1 76 ? 8.651 2.991 -8.093 1.00 80.69 76 MET A N 1
ATOM 628 C CA . MET A 1 76 ? 10.016 3.484 -8.290 1.00 80.69 76 MET A CA 1
ATOM 629 C C . MET A 1 76 ? 10.175 4.903 -7.752 1.00 80.69 76 MET A C 1
ATOM 631 O O . MET A 1 76 ? 11.129 5.153 -7.029 1.00 80.69 76 MET A O 1
ATOM 635 N N . VAL A 1 77 ? 9.251 5.823 -8.036 1.00 73.19 77 VAL A N 1
ATOM 636 C CA . VAL A 1 77 ? 9.312 7.191 -7.497 1.00 73.19 77 VAL A CA 1
ATOM 637 C C . VAL A 1 77 ? 9.355 7.177 -5.971 1.00 73.19 77 VAL A C 1
ATOM 639 O O . VAL A 1 77 ? 10.182 7.870 -5.386 1.00 73.19 77 VAL A O 1
ATOM 642 N N . GLU A 1 78 ? 8.513 6.378 -5.314 1.00 71.56 78 GLU A N 1
ATOM 643 C CA . GLU A 1 78 ? 8.492 6.278 -3.851 1.00 71.56 78 GLU A CA 1
ATOM 644 C C . GLU A 1 78 ? 9.817 5.750 -3.281 1.00 71.56 78 GLU A C 1
ATOM 646 O O . GLU A 1 78 ? 10.366 6.333 -2.342 1.00 71.56 78 GLU A O 1
ATOM 651 N N . GLU A 1 79 ? 10.358 4.680 -3.861 1.00 74.50 79 GLU A N 1
ATOM 652 C CA . GLU A 1 79 ? 11.608 4.075 -3.399 1.00 74.50 79 GLU A CA 1
ATOM 653 C C . GLU A 1 79 ? 12.828 4.960 -3.691 1.00 74.50 79 GLU A C 1
ATOM 655 O O . GLU A 1 79 ? 13.704 5.150 -2.839 1.00 74.50 79 GLU A O 1
ATOM 660 N N . LEU A 1 80 ? 12.870 5.559 -4.879 1.00 73.25 80 LEU A N 1
ATOM 661 C CA . LEU A 1 80 ? 13.938 6.460 -5.286 1.00 73.25 80 LEU A CA 1
ATOM 662 C C . LEU A 1 80 ? 13.888 7.781 -4.534 1.00 73.25 80 LEU A C 1
ATOM 664 O O . LEU A 1 80 ? 14.938 8.331 -4.239 1.00 73.25 80 LEU A O 1
ATOM 668 N N . PHE A 1 81 ? 12.717 8.280 -4.149 1.00 65.19 81 PHE A N 1
ATOM 669 C CA . PHE A 1 81 ? 12.626 9.503 -3.355 1.00 65.19 81 PHE A CA 1
ATOM 670 C C . PHE A 1 81 ? 13.317 9.357 -1.991 1.00 65.19 81 PHE A C 1
ATOM 672 O O . PHE A 1 81 ? 13.907 10.310 -1.486 1.00 65.19 81 PHE A O 1
ATOM 679 N N . ILE A 1 82 ? 13.276 8.160 -1.400 1.00 60.72 82 ILE A N 1
ATOM 680 C CA . ILE A 1 82 ? 13.936 7.877 -0.120 1.00 60.72 82 ILE A CA 1
ATOM 681 C C . ILE A 1 82 ? 15.449 7.738 -0.311 1.00 60.72 82 ILE A C 1
ATOM 683 O O . ILE A 1 82 ? 16.223 8.303 0.461 1.00 60.72 82 ILE A O 1
ATOM 687 N N . ASN A 1 83 ? 15.868 6.981 -1.326 1.00 60.75 83 ASN A N 1
ATOM 688 C CA . ASN A 1 83 ? 17.260 6.552 -1.461 1.00 60.75 83 ASN A CA 1
ATOM 689 C C . ASN A 1 83 ? 18.108 7.480 -2.348 1.00 60.75 83 ASN A C 1
ATOM 691 O O . ASN A 1 83 ? 19.313 7.610 -2.131 1.00 60.75 83 ASN A O 1
ATOM 695 N N . ARG A 1 84 ? 17.497 8.107 -3.359 1.00 66.25 84 ARG A N 1
ATOM 696 C CA . ARG A 1 84 ? 18.113 8.960 -4.393 1.00 66.25 84 ARG A CA 1
ATOM 697 C C . ARG A 1 84 ? 17.150 10.069 -4.872 1.00 66.25 84 ARG A C 1
ATOM 699 O O . ARG A 1 84 ? 16.769 10.094 -6.048 1.00 66.25 84 ARG A O 1
ATOM 706 N N . PRO A 1 85 ? 16.755 11.009 -3.991 1.00 59.62 85 PRO A N 1
ATOM 707 C CA . PRO A 1 85 ? 15.847 12.104 -4.354 1.00 59.62 85 PRO A CA 1
ATOM 708 C C . PRO A 1 85 ? 16.378 12.955 -5.521 1.00 59.62 85 PRO A C 1
ATOM 710 O O . PRO A 1 85 ? 15.606 13.410 -6.357 1.00 59.62 85 PRO A O 1
ATOM 713 N N . ASP A 1 86 ? 17.706 13.052 -5.665 1.00 61.09 86 ASP A N 1
ATOM 714 C CA . ASP A 1 86 ? 18.393 13.745 -6.762 1.00 61.09 86 ASP A CA 1
ATOM 715 C C . ASP A 1 86 ? 18.062 13.198 -8.162 1.00 61.09 86 ASP A C 1
ATOM 717 O O . ASP A 1 86 ? 18.266 13.881 -9.167 1.00 61.09 86 ASP A O 1
ATOM 721 N N . ILE A 1 87 ? 17.612 11.947 -8.247 1.00 63.38 87 ILE A N 1
ATOM 722 C CA . ILE A 1 87 ? 17.201 11.295 -9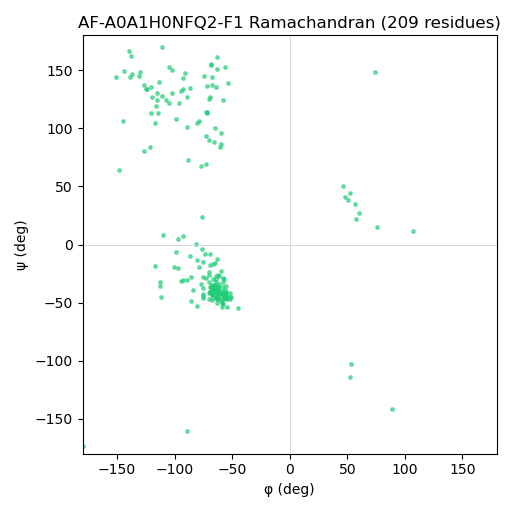.491 1.00 63.38 87 ILE A CA 1
ATOM 723 C C . ILE A 1 87 ? 15.743 11.632 -9.786 1.00 63.38 87 ILE A C 1
ATOM 725 O O . ILE A 1 87 ? 15.445 12.096 -10.883 1.00 63.38 87 ILE A O 1
ATOM 729 N N . VAL A 1 88 ? 14.857 11.484 -8.800 1.00 59.22 88 VAL A N 1
ATOM 730 C CA . VAL A 1 88 ? 13.424 11.797 -8.936 1.00 59.22 88 VAL A CA 1
ATOM 731 C C . VAL A 1 88 ? 13.214 13.265 -9.324 1.00 59.22 88 VAL A C 1
ATOM 733 O O . VAL A 1 88 ? 12.458 13.559 -10.249 1.00 59.22 88 VAL A O 1
ATOM 736 N N . ASP A 1 89 ? 13.959 14.182 -8.707 1.00 53.44 89 ASP A N 1
ATOM 737 C CA . ASP A 1 89 ? 13.870 15.620 -8.986 1.00 53.44 89 ASP A CA 1
ATOM 738 C C . ASP A 1 89 ? 14.347 15.990 -10.404 1.00 53.44 89 ASP A C 1
ATOM 740 O O . ASP A 1 89 ? 13.844 16.937 -11.006 1.00 53.44 89 ASP A O 1
ATOM 744 N N . ARG A 1 90 ? 15.290 15.230 -10.981 1.00 52.94 90 ARG A N 1
ATOM 745 C CA . ARG A 1 90 ? 15.804 15.456 -12.347 1.00 52.94 90 ARG A CA 1
ATOM 746 C C . ARG A 1 90 ? 14.843 15.005 -13.443 1.00 52.94 90 ARG A C 1
ATOM 748 O O . ARG A 1 90 ? 14.897 15.540 -14.551 1.00 52.94 90 ARG A O 1
ATOM 755 N N . PHE A 1 91 ? 14.001 14.020 -13.152 1.00 52.38 91 PHE A N 1
ATOM 756 C CA . PHE A 1 91 ? 13.050 13.453 -14.109 1.00 52.38 91 PHE A CA 1
ATOM 757 C C . PHE A 1 91 ? 11.640 14.050 -13.965 1.00 52.38 91 PHE A C 1
ATOM 759 O O . PHE A 1 91 ? 10.911 14.138 -14.953 1.00 52.38 91 PHE A O 1
ATOM 766 N N . ASN A 1 92 ? 11.331 14.645 -12.806 1.00 53.59 92 ASN A N 1
ATOM 767 C CA . ASN A 1 92 ? 10.227 15.588 -12.611 1.00 53.59 92 ASN A CA 1
ATOM 768 C C . ASN A 1 92 ? 10.524 16.954 -13.262 1.00 53.59 92 ASN A C 1
ATOM 770 O O . ASN A 1 92 ? 10.716 17.958 -12.580 1.00 53.59 92 ASN A O 1
ATOM 774 N N . MET A 1 93 ? 10.551 17.024 -14.597 1.00 40.56 93 MET A N 1
ATOM 775 C CA . MET A 1 93 ? 10.623 18.292 -15.341 1.00 40.56 93 MET A CA 1
ATOM 776 C C . MET A 1 93 ? 9.419 19.203 -15.019 1.00 40.56 93 MET A C 1
ATOM 778 O O . MET A 1 93 ? 8.423 19.215 -15.740 1.00 40.56 93 MET A O 1
ATOM 782 N N . GLY A 1 94 ? 9.535 19.993 -13.947 1.00 38.28 94 GLY A N 1
ATOM 783 C CA . GLY A 1 94 ? 8.668 21.134 -13.645 1.00 38.28 94 GLY A CA 1
ATOM 784 C C . GLY A 1 94 ? 7.660 20.971 -12.506 1.00 38.28 94 GLY A C 1
ATOM 785 O O . GLY A 1 94 ? 6.809 21.845 -12.362 1.00 38.28 94 GLY A O 1
ATOM 786 N N . VAL A 1 95 ? 7.735 19.922 -11.682 1.00 34.81 95 VAL A N 1
ATOM 787 C CA . VAL A 1 95 ? 6.940 19.868 -10.445 1.00 34.81 95 VAL A CA 1
ATOM 788 C C . VAL A 1 95 ? 7.897 19.844 -9.272 1.00 34.81 95 VAL A C 1
ATOM 790 O O . VAL A 1 95 ? 8.532 18.837 -8.986 1.00 34.81 95 VAL A O 1
ATOM 793 N N . ASP A 1 96 ? 7.998 20.984 -8.604 1.00 32.59 96 ASP A N 1
ATOM 794 C CA . ASP A 1 96 ? 8.542 21.106 -7.260 1.00 32.59 96 ASP A CA 1
ATOM 795 C C . ASP A 1 96 ? 7.632 20.244 -6.361 1.00 32.59 96 ASP A C 1
ATOM 797 O O . ASP A 1 96 ? 6.625 20.732 -5.843 1.00 32.59 96 ASP A O 1
ATOM 801 N N . VAL A 1 97 ? 7.868 18.924 -6.269 1.00 40.66 97 VAL A N 1
ATOM 802 C CA . VAL A 1 97 ? 7.031 18.027 -5.453 1.00 40.66 97 VAL A CA 1
ATOM 803 C C . VAL A 1 97 ? 7.411 18.223 -3.989 1.00 40.66 97 VAL A C 1
ATOM 805 O O . VAL A 1 97 ? 7.923 17.342 -3.299 1.00 40.66 97 VAL A O 1
ATOM 808 N N . LYS A 1 98 ? 7.105 19.414 -3.476 1.00 38.75 98 LYS A N 1
ATOM 809 C CA . LYS A 1 98 ? 6.826 19.603 -2.063 1.00 38.75 98 LYS A CA 1
ATOM 810 C C . LYS A 1 98 ? 5.629 18.723 -1.763 1.00 38.75 98 LYS A C 1
ATOM 812 O O . LYS A 1 98 ? 4.484 19.091 -2.011 1.00 38.75 98 LYS A O 1
ATOM 817 N N . TYR A 1 99 ? 5.892 17.522 -1.265 1.00 46.81 99 TYR A N 1
ATOM 818 C CA . TYR A 1 99 ? 4.845 16.695 -0.702 1.00 46.81 99 TYR A CA 1
ATOM 819 C C . TYR A 1 99 ? 4.325 17.388 0.554 1.00 46.81 99 TYR A C 1
ATOM 821 O O . TYR A 1 99 ? 4.811 17.153 1.661 1.00 46.81 99 TYR A O 1
ATOM 829 N N . GLU A 1 100 ? 3.343 18.264 0.374 1.00 51.56 100 GLU A N 1
ATOM 830 C CA . GLU A 1 100 ? 2.591 18.820 1.480 1.00 51.56 100 GLU A CA 1
ATOM 831 C C . GLU A 1 100 ? 1.958 17.657 2.245 1.00 51.56 100 GLU A C 1
ATOM 833 O O . GLU A 1 100 ? 1.274 16.788 1.690 1.00 51.56 100 GLU A O 1
ATOM 838 N N . ASN A 1 101 ? 2.246 17.597 3.543 1.00 64.94 101 ASN A N 1
ATOM 839 C CA . ASN A 1 101 ? 1.571 16.666 4.425 1.00 64.94 101 ASN A CA 1
ATOM 840 C C . ASN A 1 101 ? 0.128 17.143 4.590 1.00 64.94 101 ASN A C 1
ATOM 842 O O . ASN A 1 101 ? -0.173 17.937 5.480 1.00 64.94 101 ASN A O 1
ATOM 846 N N . VAL A 1 102 ? -0.749 16.675 3.708 1.00 77.56 102 VAL A N 1
ATOM 847 C CA . VAL A 1 102 ? -2.177 16.952 3.804 1.00 77.56 102 VAL A CA 1
ATOM 848 C C . VAL A 1 102 ? -2.729 16.130 4.961 1.00 77.56 102 VAL A C 1
ATOM 850 O O . VAL A 1 102 ? -2.730 14.896 4.924 1.00 77.56 102 VAL A O 1
ATOM 853 N N . SER A 1 103 ? -3.179 16.827 6.000 1.00 85.19 103 SER A N 1
ATOM 854 C CA . SER A 1 103 ? -3.960 16.229 7.079 1.00 85.19 103 SER A CA 1
ATOM 855 C C . SER A 1 103 ? -5.322 15.804 6.540 1.00 85.19 103 SER A C 1
ATOM 857 O O . SER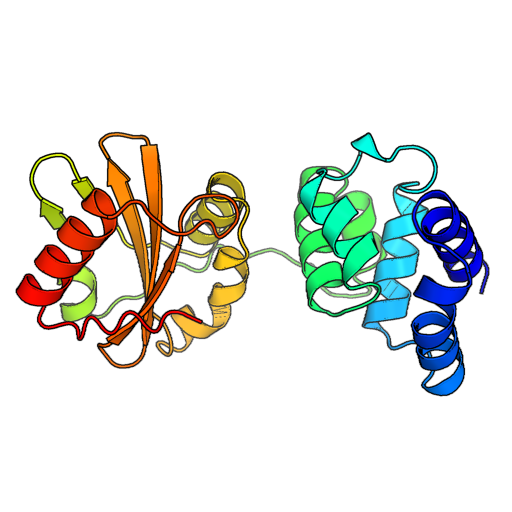 A 1 103 ? -5.960 16.545 5.793 1.00 85.19 103 SER A O 1
ATOM 859 N N . TYR A 1 104 ? -5.787 14.619 6.923 1.00 86.56 104 TYR A N 1
ATOM 860 C CA . TYR A 1 104 ? -7.103 14.151 6.508 1.00 86.56 104 TYR A CA 1
ATOM 861 C C . TYR A 1 104 ? -8.192 14.644 7.455 1.00 86.56 104 TYR A C 1
ATOM 863 O O . TYR A 1 104 ? -8.093 14.538 8.680 1.00 86.56 104 TYR A O 1
ATOM 871 N N . GLU A 1 105 ? -9.279 15.138 6.869 1.00 90.00 105 GLU A N 1
ATOM 872 C CA . GLU A 1 105 ? -10.461 15.558 7.609 1.00 90.00 105 GLU A CA 1
ATOM 873 C C . GLU A 1 105 ? -11.542 14.476 7.599 1.00 90.00 105 GLU A C 1
ATOM 875 O O . GLU A 1 105 ? -12.246 14.257 6.607 1.00 90.00 105 GLU A O 1
ATOM 880 N N . TYR A 1 106 ? -11.719 13.841 8.755 1.00 90.62 106 TYR A N 1
ATOM 881 C CA . TYR A 1 106 ? -12.738 12.819 8.971 1.00 90.62 106 TYR A CA 1
ATOM 882 C C . TYR A 1 106 ? -14.032 13.392 9.533 1.00 90.62 106 TYR A C 1
ATOM 884 O O . TYR A 1 106 ? -14.016 14.274 10.402 1.00 90.62 106 TYR A O 1
ATOM 892 N N . ARG A 1 107 ? -15.166 12.832 9.092 1.00 91.44 107 ARG A N 1
ATOM 893 C CA . ARG A 1 107 ? -16.471 13.122 9.699 1.00 91.44 107 ARG A CA 1
ATOM 894 C C . ARG A 1 107 ? -16.502 12.528 11.108 1.00 91.44 107 ARG A C 1
ATOM 896 O O . ARG A 1 107 ? -15.836 11.532 11.374 1.00 91.44 107 ARG A O 1
ATOM 903 N N . ALA A 1 108 ? -17.330 13.086 11.993 1.00 90.44 108 ALA A N 1
ATOM 904 C CA . ALA A 1 108 ? -17.467 12.589 13.367 1.00 90.44 108 ALA A CA 1
ATOM 905 C C . ALA A 1 108 ? -17.744 11.076 13.419 1.00 90.44 108 ALA A C 1
ATOM 907 O O . ALA A 1 108 ? -17.116 10.365 14.191 1.00 90.44 108 ALA A O 1
ATOM 908 N N . LYS A 1 109 ? -18.605 10.576 12.523 1.00 90.38 109 LYS A N 1
ATOM 909 C CA . LYS A 1 109 ? -18.914 9.145 12.407 1.00 90.38 109 LYS A CA 1
ATOM 910 C C . LYS A 1 109 ? -17.721 8.271 11.995 1.00 90.38 109 LYS A C 1
ATOM 912 O O . LYS A 1 109 ? -17.668 7.122 12.402 1.00 90.38 109 LYS A O 1
ATOM 917 N N . ASP A 1 110 ? -16.794 8.799 11.193 1.00 92.06 110 ASP A N 1
ATOM 918 C CA . ASP A 1 110 ? -15.639 8.034 10.714 1.00 92.06 110 ASP A CA 1
ATOM 919 C C . ASP A 1 110 ? -14.604 7.928 11.842 1.00 92.06 110 ASP A C 1
ATOM 921 O O . ASP A 1 110 ? -13.988 6.888 12.017 1.00 92.06 110 ASP A O 1
ATOM 925 N N . ARG A 1 111 ? -14.485 8.967 12.682 1.00 93.12 111 ARG A N 1
ATOM 926 C CA . ARG A 1 111 ? -13.629 8.951 13.883 1.00 93.12 111 ARG A CA 1
ATOM 927 C C . ARG A 1 111 ? -14.074 7.927 14.924 1.00 93.12 111 ARG A C 1
ATOM 929 O O . ARG A 1 111 ? -13.239 7.436 15.668 1.00 93.12 111 ARG A O 1
ATOM 936 N N . LEU A 1 112 ? -15.363 7.575 14.959 1.00 93.00 112 LEU A N 1
ATOM 937 C CA . LEU A 1 112 ? -15.864 6.504 15.831 1.00 93.00 112 LEU A CA 1
ATOM 938 C C . LEU A 1 112 ? -15.308 5.127 15.453 1.00 93.00 112 LEU A C 1
ATOM 940 O O . LEU A 1 112 ? -15.418 4.210 16.252 1.00 93.00 112 LEU A O 1
ATOM 944 N N . LEU A 1 113 ? -14.733 4.978 14.255 1.00 93.94 113 LEU A N 1
ATOM 945 C CA . LEU A 1 113 ? -14.082 3.744 13.824 1.00 93.94 113 LEU A CA 1
ATOM 946 C C . LEU A 1 113 ? -12.708 3.542 14.481 1.00 93.94 113 LEU A C 1
ATOM 948 O O . LEU A 1 113 ? -12.174 2.434 14.427 1.00 93.94 113 LEU A O 1
ATOM 952 N N . GLU A 1 114 ? -12.132 4.590 15.081 1.00 95.12 114 GLU A 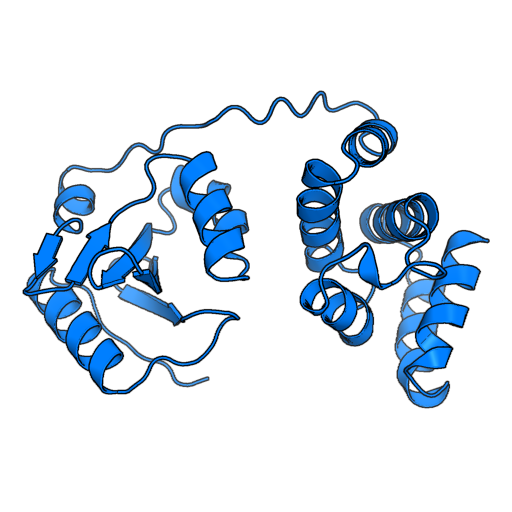N 1
ATOM 953 C CA . GLU A 1 114 ? -10.921 4.461 15.887 1.00 95.12 114 GLU A CA 1
ATOM 954 C C . GLU A 1 114 ? -11.273 3.914 17.269 1.00 95.12 114 GLU A C 1
ATOM 956 O O . GLU A 1 114 ? -11.820 4.625 18.114 1.00 95.12 114 GLU A O 1
ATOM 961 N N . THR A 1 115 ? -10.951 2.645 17.510 1.00 95.25 115 THR A N 1
ATOM 962 C CA . THR A 1 115 ? -11.261 1.971 18.774 1.00 95.25 115 THR A CA 1
ATOM 963 C C . THR A 1 115 ? -10.110 1.104 19.253 1.00 95.25 115 THR A C 1
ATOM 965 O O . THR A 1 115 ? -9.195 0.749 18.505 1.00 95.25 115 THR A O 1
ATOM 968 N N . ILE A 1 116 ? -10.160 0.762 20.538 1.00 92.00 116 ILE A N 1
ATOM 969 C CA . ILE A 1 116 ? -9.314 -0.263 21.136 1.00 92.00 116 ILE A CA 1
ATOM 970 C C . ILE A 1 116 ? -10.246 -1.374 21.608 1.00 92.00 116 ILE A C 1
ATOM 972 O O . ILE A 1 116 ? -11.115 -1.139 22.445 1.00 92.00 116 ILE A O 1
ATOM 976 N N . GLU A 1 117 ? -10.062 -2.572 21.063 1.00 85.56 117 GLU A N 1
ATOM 977 C CA . GLU A 1 117 ? -10.810 -3.775 21.420 1.00 85.56 117 GLU A CA 1
ATOM 978 C C . GLU A 1 117 ? -9.814 -4.829 21.916 1.00 85.56 117 GLU A C 1
ATOM 980 O O . GLU A 1 117 ? -8.954 -5.311 21.173 1.00 85.56 117 GLU A O 1
ATOM 985 N N . GLU A 1 118 ? -9.896 -5.153 23.208 1.00 83.69 118 GLU A N 1
ATOM 986 C CA . GLU A 1 118 ? -8.951 -6.025 23.914 1.00 83.69 118 GLU A CA 1
ATOM 987 C C . GLU A 1 118 ? -7.479 -5.582 23.759 1.00 83.69 118 GLU A C 1
ATOM 989 O O . GLU A 1 118 ? -7.025 -4.647 24.410 1.00 83.69 118 GLU A O 1
ATOM 994 N N . ASN A 1 119 ? -6.721 -6.271 22.899 1.00 90.94 119 ASN A N 1
ATOM 995 C CA . ASN A 1 119 ? -5.301 -6.041 22.623 1.00 90.94 119 ASN A CA 1
ATOM 996 C C . ASN A 1 119 ? -5.060 -5.466 21.218 1.00 90.94 119 ASN A C 1
ATOM 998 O O . ASN A 1 119 ? -3.910 -5.412 20.758 1.00 90.94 119 ASN A O 1
ATOM 1002 N N . TYR A 1 120 ? -6.134 -5.098 20.521 1.00 94.56 120 TYR A N 1
ATOM 1003 C CA . TYR A 1 120 ? -6.111 -4.587 19.161 1.00 94.56 120 TYR A CA 1
ATOM 10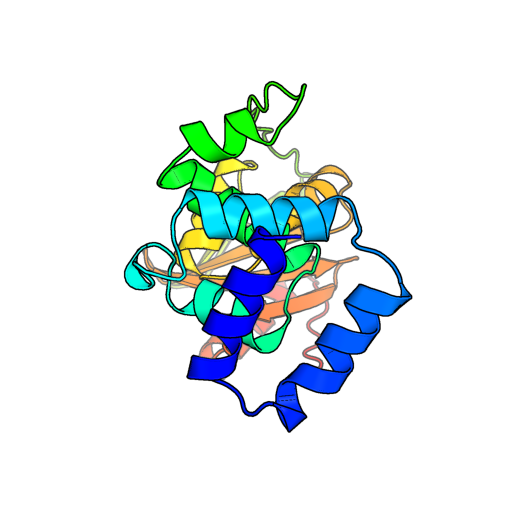04 C C . TYR A 1 120 ? -6.542 -3.131 19.138 1.00 94.56 120 TYR A C 1
ATOM 1006 O O . TYR A 1 120 ? -7.464 -2.734 19.844 1.00 94.56 120 TYR A O 1
ATOM 1014 N N . SER A 1 121 ? -5.874 -2.333 18.315 1.00 96.12 121 SER A N 1
ATOM 1015 C CA . SER A 1 121 ? -6.287 -0.961 18.043 1.00 96.12 121 SER A CA 1
ATOM 1016 C C . SER A 1 121 ? -6.552 -0.773 16.561 1.00 96.12 121 SER A C 1
ATOM 1018 O O . SER A 1 121 ? -5.777 -1.224 15.717 1.00 96.12 121 SER A O 1
ATOM 1020 N N . PHE A 1 122 ? -7.657 -0.107 16.263 1.00 97.00 122 PHE A N 1
ATOM 1021 C CA . PHE A 1 122 ? -8.052 0.323 14.934 1.00 97.00 122 PHE A CA 1
ATOM 1022 C C . PHE A 1 122 ? -7.813 1.822 14.861 1.00 97.00 122 PHE A C 1
ATOM 1024 O O . PHE A 1 122 ? -8.316 2.567 15.697 1.00 97.00 122 PHE A O 1
ATOM 1031 N N . ILE A 1 123 ? -6.988 2.260 13.916 1.00 96.19 123 ILE A N 1
ATOM 1032 C CA . ILE A 1 123 ? -6.558 3.657 13.822 1.00 96.19 123 ILE A CA 1
ATOM 1033 C C . ILE A 1 123 ? -6.732 4.183 12.403 1.00 96.19 123 ILE A C 1
ATOM 1035 O O . ILE A 1 123 ? -6.524 3.453 11.429 1.00 96.19 123 ILE A O 1
ATOM 1039 N N . LEU A 1 124 ? -7.080 5.463 12.296 1.00 95.06 124 LEU A N 1
ATOM 1040 C CA . LEU A 1 124 ? -7.115 6.199 11.041 1.00 95.06 124 LEU A CA 1
ATOM 1041 C C . LEU A 1 124 ? -5.756 6.871 10.798 1.00 95.06 124 LEU A C 1
ATOM 1043 O O . LEU A 1 124 ? -5.071 7.280 11.740 1.00 95.06 124 LEU A O 1
ATOM 1047 N N . PRO A 1 125 ? -5.336 7.019 9.533 1.00 92.56 125 PRO A N 1
ATOM 1048 C CA . PRO A 1 125 ? -4.150 7.791 9.211 1.00 92.56 125 PRO A CA 1
ATOM 1049 C C . PRO A 1 125 ? -4.480 9.267 9.432 1.00 92.56 125 PRO A C 1
ATOM 1051 O O . PRO A 1 125 ? -5.543 9.729 9.019 1.00 92.56 125 PRO A O 1
ATOM 1054 N N . LYS A 1 126 ? -3.593 10.042 10.059 1.00 88.12 126 LYS A N 1
ATOM 1055 C CA . LYS A 1 126 ? -3.839 11.477 10.296 1.00 88.12 126 LYS A CA 1
ATOM 1056 C C . LYS A 1 126 ? -3.587 12.323 9.052 1.00 88.12 126 LYS A C 1
ATOM 1058 O O . LYS A 1 126 ? -4.074 13.446 8.966 1.00 88.12 126 LYS A O 1
ATOM 1063 N N . GLY A 1 127 ? -2.843 11.788 8.090 1.00 82.00 127 GLY A N 1
ATOM 1064 C CA . GLY A 1 127 ? -2.520 12.452 6.836 1.00 82.00 127 GLY A CA 1
ATOM 1065 C C . GLY A 1 127 ? -1.659 11.586 5.928 1.00 82.00 127 GLY A C 1
ATOM 1066 O O . GLY A 1 127 ? -1.365 10.425 6.235 1.00 82.00 127 GLY A O 1
ATOM 1067 N N . THR A 1 128 ? -1.213 12.178 4.822 1.00 73.44 128 THR A N 1
ATOM 1068 C CA . THR A 1 128 ? -0.437 11.489 3.777 1.00 73.44 128 THR A CA 1
ATOM 1069 C C . THR A 1 128 ? 0.850 10.855 4.312 1.00 73.44 128 THR A C 1
ATOM 1071 O O . THR A 1 128 ? 1.247 9.784 3.853 1.00 73.44 128 THR A O 1
ATOM 1074 N N . LYS A 1 129 ? 1.480 11.449 5.335 1.00 72.50 129 LYS A N 1
ATOM 1075 C CA . LYS A 1 129 ? 2.669 10.883 5.992 1.00 72.50 129 LYS A CA 1
ATOM 1076 C C . LYS A 1 129 ? 2.396 9.550 6.697 1.00 72.50 129 LYS A C 1
ATOM 1078 O O . LYS A 1 129 ? 3.226 8.643 6.617 1.00 72.50 129 LYS A O 1
ATOM 1083 N N . ASP A 1 130 ? 1.254 9.417 7.368 1.00 79.06 130 ASP A N 1
ATOM 1084 C CA . ASP A 1 130 ? 0.893 8.174 8.059 1.00 79.06 130 ASP A CA 1
ATOM 1085 C C . ASP A 1 130 ? 0.594 7.065 7.052 1.00 79.06 130 ASP A C 1
ATOM 1087 O O . ASP A 1 130 ? 1.071 5.944 7.214 1.00 79.06 130 ASP A O 1
ATOM 1091 N N . LEU A 1 131 ? -0.109 7.397 5.964 1.00 76.88 131 LEU A N 1
ATOM 1092 C CA . LEU A 1 131 ? -0.414 6.448 4.895 1.00 76.88 131 LEU A CA 1
ATOM 1093 C C . LEU A 1 131 ? 0.861 5.900 4.234 1.00 76.88 131 LEU A C 1
ATOM 1095 O O . LEU A 1 131 ? 0.982 4.695 4.028 1.00 76.88 131 LEU A O 1
ATOM 1099 N N . ARG A 1 132 ? 1.852 6.764 3.981 1.00 66.56 132 ARG A N 1
ATOM 1100 C CA . ARG A 1 132 ? 3.175 6.353 3.475 1.00 66.56 132 ARG A CA 1
ATOM 1101 C C . ARG A 1 132 ? 3.917 5.462 4.457 1.00 66.56 132 ARG A C 1
ATOM 1103 O O . ARG A 1 132 ? 4.440 4.421 4.075 1.00 66.56 132 ARG A O 1
ATOM 1110 N N . LYS A 1 133 ? 3.930 5.839 5.741 1.00 70.19 133 LYS A N 1
ATOM 1111 C CA . LYS A 1 133 ? 4.523 5.007 6.793 1.00 70.19 133 LYS A CA 1
ATOM 1112 C C . LYS A 1 133 ? 3.896 3.613 6.791 1.00 70.19 133 LYS A C 1
ATOM 1114 O O . LYS A 1 133 ? 4.611 2.629 6.947 1.00 70.19 133 LYS A O 1
ATOM 1119 N N . TRP A 1 134 ? 2.582 3.520 6.616 1.00 77.31 134 TRP A N 1
ATOM 1120 C CA . TRP A 1 134 ? 1.888 2.239 6.551 1.00 77.31 134 TRP A CA 1
ATOM 1121 C C . TRP A 1 134 ? 2.218 1.464 5.279 1.00 77.31 134 TRP A C 1
ATOM 1123 O O . TRP A 1 134 ? 2.458 0.269 5.391 1.00 77.31 134 TRP A O 1
ATOM 1133 N N . GLY A 1 135 ? 2.315 2.120 4.119 1.00 62.06 135 GLY A N 1
ATOM 1134 C CA . GLY A 1 135 ? 2.782 1.490 2.876 1.00 62.06 135 GLY A CA 1
ATOM 1135 C C . GLY A 1 135 ? 4.148 0.843 3.032 1.00 62.06 135 GLY A C 1
ATOM 1136 O O . GLY A 1 135 ? 4.314 -0.320 2.674 1.00 62.06 135 GLY A O 1
ATOM 1137 N N . ASN A 1 136 ? 5.072 1.530 3.706 1.00 56.44 136 ASN A N 1
ATOM 1138 C CA . ASN A 1 136 ? 6.391 0.985 4.019 1.00 56.44 136 ASN A CA 1
ATOM 1139 C C . ASN A 1 136 ? 6.318 -0.187 5.007 1.00 56.44 136 ASN A C 1
ATOM 1141 O O . ASN A 1 136 ? 6.956 -1.207 4.793 1.00 56.44 136 ASN A O 1
ATOM 1145 N N . ILE A 1 137 ? 5.529 -0.073 6.083 1.00 64.62 137 ILE A N 1
ATOM 1146 C CA . ILE A 1 137 ? 5.420 -1.127 7.109 1.00 64.62 137 ILE A CA 1
ATOM 1147 C C . ILE A 1 137 ? 4.744 -2.387 6.564 1.00 64.62 137 ILE A C 1
ATOM 1149 O O . ILE A 1 137 ? 5.131 -3.504 6.904 1.00 64.62 137 ILE A O 1
ATOM 1153 N N . PHE A 1 138 ? 3.693 -2.219 5.767 1.00 60.81 138 PHE A N 1
ATOM 1154 C CA . PHE A 1 138 ? 2.957 -3.331 5.190 1.00 60.81 138 PHE A CA 1
ATOM 1155 C C . PHE A 1 138 ? 3.557 -3.812 3.873 1.00 60.81 138 PHE A C 1
ATOM 1157 O O . PHE A 1 138 ? 3.112 -4.848 3.392 1.00 60.81 138 PHE A O 1
ATOM 1164 N N . HIS A 1 139 ? 4.517 -3.096 3.284 1.00 59.75 139 HIS A N 1
ATOM 1165 C CA . HIS A 1 139 ? 5.004 -3.337 1.925 1.00 59.75 139 HIS A CA 1
ATOM 1166 C C . HIS A 1 139 ? 3.845 -3.539 0.933 1.00 59.75 139 HIS A C 1
ATOM 1168 O O . HIS A 1 139 ? 3.757 -4.550 0.230 1.00 59.75 139 HIS A O 1
ATOM 1174 N N . ASN A 1 140 ? 2.889 -2.608 0.950 1.00 55.56 140 ASN A N 1
ATOM 1175 C CA . ASN A 1 140 ? 1.718 -2.629 0.081 1.00 55.56 140 ASN A CA 1
ATOM 1176 C C . ASN A 1 140 ? 1.374 -1.230 -0.443 1.00 55.56 140 ASN A C 1
ATOM 1178 O O . ASN A 1 140 ? 1.840 -0.214 0.068 1.00 55.56 140 ASN A O 1
ATOM 1182 N N . CYS A 1 141 ? 0.508 -1.179 -1.453 1.00 59.47 141 CYS A N 1
ATOM 1183 C CA . CYS A 1 141 ? 0.150 0.053 -2.151 1.00 59.47 141 CYS A CA 1
ATOM 1184 C C . CYS A 1 141 ? -0.818 0.957 -1.363 1.00 59.47 141 CYS A C 1
ATOM 1186 O O . CYS A 1 141 ? -1.546 1.729 -1.973 1.00 59.47 141 CYS A O 1
ATOM 1188 N N . VAL A 1 142 ? -0.902 0.883 -0.027 1.00 58.78 142 VAL A N 1
ATOM 1189 C CA . VAL A 1 142 ? -1.848 1.731 0.725 1.00 58.78 142 VAL A CA 1
ATOM 1190 C C . VAL A 1 142 ? -1.545 3.227 0.557 1.00 58.78 142 VAL A C 1
ATOM 1192 O O . VAL A 1 142 ? -2.461 4.042 0.606 1.00 58.78 142 VAL A O 1
ATOM 1195 N N . ALA A 1 143 ? -0.293 3.602 0.276 1.00 58.16 143 ALA A N 1
ATOM 1196 C CA . ALA A 1 143 ? 0.099 4.988 0.028 1.00 58.16 143 ALA A CA 1
ATOM 1197 C C . ALA A 1 143 ? -0.607 5.619 -1.193 1.00 58.16 143 ALA A C 1
ATOM 1199 O O . ALA A 1 143 ? -0.855 6.827 -1.191 1.00 58.16 143 ALA A O 1
ATOM 1200 N N . SER A 1 144 ? -1.027 4.821 -2.186 1.00 60.31 144 SER A N 1
ATOM 1201 C CA . SER A 1 144 ? -1.712 5.323 -3.388 1.00 60.31 144 SER A CA 1
ATOM 1202 C C . SER A 1 144 ? -3.166 5.754 -3.140 1.00 60.31 144 SER A C 1
ATOM 1204 O O . SER A 1 144 ? -3.778 6.407 -3.984 1.00 60.31 144 SER A O 1
ATOM 1206 N N . TYR A 1 145 ? -3.723 5.488 -1.951 1.00 61.91 145 TYR A N 1
ATOM 1207 C CA . TYR A 1 145 ? -5.110 5.830 -1.610 1.00 61.91 145 TYR A CA 1
ATOM 1208 C C . TYR A 1 145 ? -5.303 7.296 -1.180 1.00 61.91 145 TYR A C 1
ATOM 1210 O O . TYR A 1 145 ? -6.437 7.698 -0.917 1.00 61.91 145 TYR A O 1
ATOM 1218 N N . ASN A 1 146 ? -4.243 8.120 -1.156 1.00 67.06 146 ASN A N 1
ATOM 1219 C CA . ASN A 1 146 ? -4.286 9.538 -0.759 1.00 67.06 146 ASN A CA 1
ATOM 1220 C C . ASN A 1 146 ? -5.470 10.300 -1.380 1.00 67.06 146 ASN A C 1
ATOM 1222 O O . ASN A 1 146 ? -6.275 10.898 -0.666 1.00 67.06 146 ASN A O 1
ATOM 1226 N N . SER A 1 147 ? -5.603 10.257 -2.708 1.00 64.94 147 SER A N 1
ATOM 1227 C CA . SER A 1 147 ? -6.648 10.994 -3.425 1.00 64.94 147 SER A CA 1
ATOM 1228 C C . SER A 1 147 ? -8.053 10.471 -3.113 1.00 64.94 147 SER A C 1
ATOM 1230 O O . SER A 1 147 ? -8.977 11.271 -2.978 1.00 64.94 147 SER A O 1
ATOM 1232 N N . ALA A 1 148 ? -8.216 9.155 -2.944 1.00 66.62 148 ALA A N 1
ATOM 1233 C CA . ALA A 1 148 ? -9.501 8.538 -2.613 1.00 66.62 148 ALA A CA 1
ATOM 1234 C C . ALA A 1 148 ? -9.957 8.880 -1.183 1.00 66.62 148 ALA A C 1
ATOM 1236 O O . ALA A 1 148 ? -11.146 9.111 -0.956 1.00 66.62 148 ALA A O 1
ATOM 1237 N N . ILE A 1 149 ? -9.021 8.973 -0.228 1.00 80.62 149 ILE A N 1
ATOM 1238 C CA . ILE A 1 149 ? -9.304 9.416 1.147 1.00 80.62 149 ILE A CA 1
ATOM 1239 C C . ILE A 1 149 ? -9.699 10.895 1.159 1.00 80.62 149 ILE A C 1
ATOM 1241 O O . ILE A 1 149 ? -10.727 11.251 1.734 1.00 80.62 149 ILE A O 1
ATOM 1245 N N . ILE A 1 150 ? -8.936 11.757 0.474 1.00 73.94 150 ILE A N 1
ATOM 1246 C CA . ILE A 1 150 ? -9.227 13.200 0.381 1.00 73.94 150 ILE A CA 1
ATOM 1247 C C . ILE A 1 150 ? -10.614 13.440 -0.236 1.00 73.94 150 ILE A C 1
ATOM 1249 O O . ILE A 1 150 ? -11.379 14.273 0.251 1.00 73.94 150 ILE A O 1
ATOM 1253 N N . ARG A 1 151 ? -10.980 12.664 -1.263 1.00 75.00 151 ARG A N 1
ATOM 1254 C CA . ARG A 1 151 ? -12.307 12.708 -1.902 1.00 75.00 151 ARG A CA 1
ATOM 1255 C C . ARG A 1 151 ? -13.414 12.023 -1.096 1.00 75.00 151 ARG A C 1
ATOM 1257 O O . ARG A 1 151 ? -14.576 12.097 -1.485 1.00 75.00 151 ARG A O 1
ATOM 1264 N N . LYS A 1 152 ? -13.088 11.397 0.041 1.00 83.00 152 LYS A N 1
ATOM 1265 C CA . LYS A 1 152 ? -14.018 10.644 0.904 1.00 83.00 152 LYS A CA 1
ATOM 1266 C C . LYS A 1 152 ? -14.685 9.462 0.182 1.00 83.00 152 LYS A C 1
ATOM 1268 O O . LYS A 1 152 ? -15.791 9.056 0.536 1.00 83.00 152 LYS A O 1
ATOM 1273 N N . GLU A 1 153 ? -14.006 8.913 -0.823 1.00 82.19 153 GLU A N 1
ATOM 1274 C CA . GLU A 1 153 ? -14.428 7.737 -1.596 1.00 82.19 153 GLU A CA 1
ATOM 1275 C C . GLU A 1 153 ? -13.996 6.427 -0.921 1.00 82.19 153 GLU A C 1
ATOM 1277 O O . GLU A 1 153 ? -14.659 5.398 -1.070 1.00 82.19 153 GLU A O 1
ATOM 1282 N N . SER A 1 154 ? -12.901 6.474 -0.158 1.00 84.44 154 SER A N 1
ATOM 1283 C CA . SER A 1 154 ? -12.363 5.345 0.599 1.00 84.44 154 SER A CA 1
ATOM 1284 C C . SER A 1 154 ? -11.936 5.777 2.002 1.00 84.44 154 SER A C 1
ATOM 1286 O O . SER A 1 154 ? -11.482 6.903 2.210 1.00 84.44 154 SER A O 1
ATOM 1288 N N . LEU A 1 155 ? -12.089 4.873 2.966 1.00 92.94 155 LEU A N 1
ATOM 1289 C CA . LEU A 1 155 ? -11.538 4.981 4.312 1.00 92.94 155 LEU A CA 1
ATOM 1290 C C . LEU A 1 155 ? -10.524 3.858 4.506 1.00 92.94 155 LEU A C 1
ATOM 1292 O O . LEU A 1 155 ? -10.825 2.692 4.252 1.00 92.94 155 LEU A O 1
ATOM 1296 N N . ILE A 1 156 ? -9.340 4.221 4.988 1.00 92.44 156 ILE A N 1
ATOM 1297 C CA . ILE A 1 156 ? -8.268 3.280 5.300 1.00 92.44 156 ILE A CA 1
ATOM 1298 C C . ILE A 1 156 ? -8.091 3.227 6.810 1.00 92.44 156 ILE A C 1
ATOM 1300 O O . ILE A 1 156 ? -7.907 4.262 7.444 1.00 92.44 156 ILE A O 1
ATOM 1304 N N . ILE A 1 157 ? -8.107 2.021 7.369 1.00 95.56 157 ILE A N 1
ATOM 1305 C CA . ILE A 1 157 ? -7.879 1.770 8.792 1.00 95.56 157 ILE A CA 1
ATOM 1306 C C . ILE A 1 157 ? -6.747 0.767 8.956 1.00 95.56 157 ILE A C 1
ATOM 1308 O O . ILE A 1 157 ? -6.716 -0.272 8.296 1.00 95.56 157 ILE A O 1
ATOM 1312 N N . ALA A 1 158 ? -5.814 1.065 9.855 1.00 94.62 158 ALA A N 1
ATOM 1313 C CA . ALA A 1 158 ? -4.816 0.099 10.282 1.00 94.62 158 ALA A CA 1
ATOM 1314 C C . ALA A 1 158 ? -5.287 -0.608 11.554 1.00 94.62 158 ALA A C 1
ATOM 1316 O O . ALA A 1 158 ? -5.683 0.041 12.519 1.00 94.62 158 ALA A O 1
ATOM 1317 N N . MET A 1 159 ? -5.190 -1.937 11.571 1.00 95.44 159 MET A N 1
ATOM 1318 C CA . MET A 1 159 ? -5.314 -2.737 12.784 1.00 95.44 159 MET A CA 1
ATOM 1319 C C . MET A 1 159 ? -3.915 -3.023 13.328 1.00 95.44 159 MET A C 1
ATOM 1321 O O . MET A 1 159 ? -3.091 -3.648 12.647 1.00 95.44 159 MET A O 1
ATOM 1325 N N . LYS A 1 160 ? -3.648 -2.612 14.565 1.00 93.44 160 LYS A N 1
ATOM 1326 C CA . LYS A 1 160 ? -2.456 -2.992 15.322 1.00 93.44 160 LYS A CA 1
ATOM 1327 C C . LYS A 1 160 ? -2.817 -4.011 16.392 1.00 93.44 160 LYS A C 1
ATOM 1329 O O . LYS A 1 160 ? -3.924 -4.012 16.915 1.00 93.44 160 LYS A O 1
ATOM 1334 N N . LYS A 1 161 ? -1.851 -4.846 16.757 1.00 89.88 161 LYS A N 1
ATOM 1335 C CA . LYS A 1 161 ? -1.848 -5.604 18.008 1.00 89.88 161 LYS A CA 1
ATOM 1336 C C . LYS A 1 161 ? -0.689 -5.076 18.836 1.00 89.88 161 LYS A C 1
ATOM 1338 O O . LYS A 1 161 ? 0.460 -5.243 18.423 1.00 89.88 161 LYS A O 1
ATOM 1343 N N . GLN A 1 162 ? -0.988 -4.425 19.959 1.00 84.00 162 GLN A N 1
ATOM 1344 C CA . GLN A 1 162 ? -0.004 -3.612 20.688 1.00 84.00 162 GLN A CA 1
ATOM 1345 C C . GLN A 1 162 ? 0.664 -2.601 19.728 1.00 84.00 162 GLN A C 1
ATOM 1347 O O . GLN A 1 162 ? -0.019 -1.747 19.157 1.00 84.00 162 GLN A O 1
ATOM 1352 N N . ASP A 1 163 ? 1.970 -2.737 19.471 1.00 80.81 163 ASP A N 1
ATOM 1353 C CA . ASP A 1 163 ? 2.716 -1.865 18.559 1.00 80.81 163 ASP A CA 1
ATOM 1354 C C . ASP A 1 163 ? 2.937 -2.409 17.152 1.00 80.81 163 AS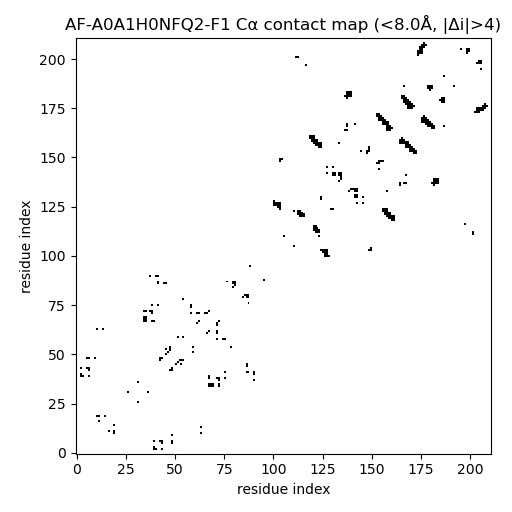P A C 1
ATOM 1356 O O . ASP A 1 163 ? 3.372 -1.669 16.265 1.00 80.81 163 ASP A O 1
ATOM 1360 N N . LYS A 1 164 ? 2.557 -3.662 16.900 1.00 80.38 164 LYS A N 1
ATOM 1361 C CA . LYS A 1 164 ? 2.733 -4.284 15.591 1.00 80.38 164 LYS A CA 1
ATOM 1362 C C . LYS A 1 164 ? 1.523 -4.037 14.699 1.00 80.38 164 LYS A C 1
ATOM 1364 O O . LYS A 1 164 ? 0.400 -4.368 15.068 1.00 80.38 164 LYS A O 1
ATOM 1369 N N . TYR A 1 165 ? 1.768 -3.523 13.500 1.00 84.69 165 TYR A N 1
ATOM 1370 C CA . TYR A 1 165 ? 0.774 -3.438 12.433 1.00 84.69 165 TYR A CA 1
ATOM 1371 C C . TYR A 1 165 ? 0.446 -4.837 11.900 1.00 84.69 165 TYR A C 1
ATOM 1373 O O . TYR A 1 165 ? 1.346 -5.602 11.556 1.00 84.69 165 TYR A O 1
ATOM 1381 N N . ILE A 1 166 ? -0.842 -5.181 11.871 1.00 91.62 166 ILE A N 1
ATOM 1382 C CA . ILE A 1 166 ? -1.328 -6.516 11.498 1.00 91.62 166 ILE A CA 1
ATOM 1383 C C . ILE A 1 166 ? -2.079 -6.481 10.174 1.00 91.62 166 ILE A C 1
ATOM 1385 O O . ILE A 1 166 ? -1.846 -7.339 9.326 1.00 91.62 166 ILE A O 1
ATOM 1389 N N . ALA A 1 167 ? -2.964 -5.500 9.991 1.00 91.75 167 ALA A N 1
ATOM 1390 C CA . ALA A 1 167 ? -3.780 -5.398 8.790 1.00 91.75 167 ALA A CA 1
ATOM 1391 C C . ALA A 1 167 ? -4.004 -3.950 8.359 1.00 91.75 167 ALA A C 1
ATOM 1393 O O . ALA A 1 167 ? -4.120 -3.056 9.196 1.00 91.75 167 ALA A O 1
ATOM 1394 N N . CYS A 1 168 ? -4.139 -3.760 7.053 1.00 89.69 168 CYS A N 1
ATOM 1395 C CA . CYS A 1 168 ? -4.703 -2.578 6.432 1.00 89.69 168 CYS A CA 1
ATOM 1396 C C . CYS A 1 168 ? -6.089 -2.931 5.875 1.00 89.69 168 CYS A C 1
ATOM 1398 O O . CYS A 1 168 ? -6.241 -3.900 5.124 1.00 89.69 168 CYS A O 1
ATOM 1400 N N . ILE A 1 169 ? -7.097 -2.173 6.293 1.00 93.81 169 ILE A N 1
ATOM 1401 C CA . ILE A 1 169 ? -8.511 -2.399 6.011 1.00 93.81 169 ILE A CA 1
ATOM 1402 C C . ILE A 1 169 ? -9.011 -1.232 5.171 1.00 93.81 169 ILE A C 1
ATOM 1404 O O . ILE A 1 169 ? -8.908 -0.077 5.579 1.00 93.81 169 ILE A O 1
ATOM 1408 N N . GLU A 1 170 ? -9.573 -1.545 4.013 1.00 91.56 170 GLU A N 1
ATOM 1409 C CA . GLU A 1 170 ? -10.229 -0.581 3.147 1.00 91.56 170 GLU A CA 1
ATOM 1410 C C . GLU A 1 170 ? -11.747 -0.692 3.290 1.00 91.56 170 GLU A C 1
ATOM 1412 O O . GLU A 1 170 ? -12.323 -1.780 3.175 1.00 91.56 170 GLU A O 1
ATOM 1417 N N . ILE A 1 171 ? -12.397 0.453 3.494 1.00 93.00 171 ILE A N 1
ATOM 1418 C CA . ILE A 1 171 ? -13.847 0.588 3.534 1.00 93.00 171 ILE A CA 1
ATOM 1419 C C . ILE A 1 171 ? -14.298 1.551 2.443 1.00 93.00 171 ILE A C 1
ATOM 1421 O O . ILE A 1 171 ? -13.880 2.707 2.401 1.00 93.00 171 ILE A O 1
ATOM 1425 N N . ARG A 1 172 ? -15.243 1.108 1.615 1.00 89.38 172 ARG A N 1
ATOM 1426 C CA . ARG A 1 172 ? -15.956 1.960 0.659 1.00 89.38 172 ARG A CA 1
ATOM 1427 C C . ARG A 1 172 ? -17.446 1.848 0.897 1.00 89.38 172 ARG A C 1
ATOM 1429 O O . ARG A 1 172 ? -17.965 0.750 1.066 1.00 89.38 172 ARG A O 1
ATOM 1436 N N . GLN A 1 173 ? -18.136 2.987 0.924 1.00 88.62 173 GLN A N 1
ATOM 1437 C CA . GLN A 1 173 ? -19.598 3.041 1.064 1.00 88.62 173 GLN A CA 1
ATOM 1438 C C . GLN A 1 173 ? -20.139 2.205 2.251 1.00 88.62 173 GLN A C 1
ATOM 1440 O O . GLN A 1 173 ? -21.180 1.564 2.151 1.00 88.62 173 GLN A O 1
ATOM 1445 N N . GLY A 1 174 ? -19.423 2.194 3.385 1.00 89.88 174 GLY A N 1
ATOM 1446 C CA . GLY A 1 174 ? -19.823 1.446 4.588 1.00 89.88 174 GLY A CA 1
ATOM 1447 C C . GLY A 1 174 ? -19.591 -0.069 4.520 1.00 89.88 174 GLY A C 1
ATOM 1448 O O . GLY A 1 174 ? -20.131 -0.809 5.339 1.00 89.88 174 GLY A O 1
ATOM 1449 N N . ARG A 1 175 ? -18.792 -0.543 3.561 1.00 92.38 175 ARG A N 1
ATOM 1450 C CA . ARG A 1 175 ? -18.463 -1.954 3.352 1.00 92.38 175 ARG A CA 1
ATOM 1451 C C . ARG A 1 175 ? -16.955 -2.152 3.315 1.00 92.38 175 ARG A C 1
ATOM 1453 O O . ARG A 1 175 ? -16.260 -1.400 2.638 1.00 92.38 175 ARG A O 1
ATOM 1460 N N . ILE A 1 176 ? -16.465 -3.196 3.977 1.00 93.25 176 ILE A N 1
ATOM 1461 C CA . ILE A 1 176 ? -15.063 -3.609 3.852 1.00 93.25 176 ILE A CA 1
ATOM 1462 C C . ILE A 1 176 ? -14.866 -4.237 2.473 1.00 93.25 176 ILE A C 1
ATOM 1464 O O . ILE A 1 176 ? -15.437 -5.289 2.169 1.00 93.25 176 ILE A O 1
ATOM 1468 N N . THR A 1 177 ? -14.078 -3.568 1.635 1.00 88.31 177 THR A N 1
ATOM 1469 C CA . THR A 1 177 ? -13.705 -4.035 0.293 1.00 88.31 177 THR A CA 1
ATOM 1470 C C . THR A 1 177 ? -12.437 -4.872 0.329 1.00 88.31 177 THR A C 1
ATOM 1472 O O . THR A 1 177 ? -12.306 -5.803 -0.462 1.00 88.31 177 THR A O 1
ATOM 1475 N N . GLN A 1 178 ? -11.538 -4.585 1.274 1.00 85.75 178 GLN A N 1
ATOM 1476 C CA . GLN A 1 178 ? -10.267 -5.280 1.416 1.00 85.75 178 GLN A CA 1
ATOM 1477 C C . GLN A 1 178 ? -9.793 -5.285 2.875 1.00 85.75 178 GLN A C 1
ATOM 1479 O O . GLN A 1 178 ? -9.969 -4.311 3.599 1.00 85.75 178 GLN A O 1
ATOM 1484 N N . ALA A 1 179 ? -9.157 -6.377 3.299 1.00 90.31 179 ALA A N 1
ATOM 1485 C CA . ALA A 1 179 ? -8.414 -6.453 4.556 1.00 90.31 179 ALA A CA 1
ATOM 1486 C C . ALA A 1 179 ? -7.195 -7.362 4.360 1.00 90.31 179 ALA A C 1
ATOM 1488 O O . ALA A 1 179 ? -7.348 -8.583 4.243 1.00 90.31 179 ALA A O 1
ATOM 1489 N N . LEU A 1 180 ? -6.002 -6.768 4.286 1.00 85.38 180 LEU A N 1
ATOM 1490 C CA . LEU A 1 180 ? -4.756 -7.468 3.959 1.00 85.38 180 LEU A CA 1
ATOM 1491 C C . LEU A 1 180 ? -3.655 -7.159 4.966 1.00 85.38 180 LEU A C 1
ATOM 1493 O O . LEU A 1 180 ? -3.602 -6.070 5.534 1.00 85.38 180 LEU A O 1
ATOM 1497 N N . GLY A 1 181 ? -2.779 -8.136 5.179 1.00 82.44 181 GLY A N 1
ATOM 1498 C CA . GLY A 1 181 ? -1.585 -7.983 5.996 1.00 82.44 181 GLY A CA 1
ATOM 1499 C C . GLY A 1 181 ? -0.379 -7.506 5.191 1.00 82.44 181 GLY A C 1
ATOM 1500 O O . GLY A 1 181 ? -0.489 -6.977 4.083 1.00 82.44 181 GLY A O 1
ATOM 1501 N N . HIS A 1 182 ? 0.792 -7.737 5.774 1.00 72.56 182 HIS A N 1
ATOM 1502 C CA . HIS A 1 182 ? 2.092 -7.483 5.161 1.00 72.56 182 HIS A CA 1
ATOM 1503 C C . HIS A 1 182 ? 2.220 -8.165 3.785 1.00 72.56 182 HIS A C 1
ATOM 1505 O O . HIS A 1 182 ? 1.785 -9.301 3.617 1.00 72.56 182 HIS A O 1
ATOM 1511 N N . CYS A 1 183 ? 2.810 -7.490 2.799 1.00 62.94 183 CYS A N 1
ATOM 1512 C CA . CYS A 1 183 ? 2.925 -7.918 1.401 1.00 62.94 183 CYS A CA 1
ATOM 1513 C C . CYS A 1 183 ? 1.602 -8.414 0.791 1.00 62.94 183 CYS A C 1
ATOM 1515 O O . CYS A 1 183 ? 1.587 -9.429 0.094 1.00 62.94 183 CYS A O 1
ATOM 1517 N N . ASN A 1 184 ? 0.480 -7.746 1.085 1.00 69.62 184 ASN A N 1
ATOM 1518 C CA . ASN A 1 184 ? -0.857 -8.136 0.615 1.00 69.62 184 ASN A CA 1
ATOM 1519 C C . ASN A 1 184 ? -1.275 -9.566 1.017 1.00 69.62 184 ASN A C 1
ATOM 1521 O O . ASN A 1 184 ? -2.148 -10.168 0.389 1.00 69.62 184 ASN A O 1
ATOM 1525 N N . GLN A 1 185 ? -0.666 -10.131 2.063 1.00 74.94 185 GLN A N 1
ATOM 1526 C CA . GLN A 1 185 ? -0.976 -11.485 2.505 1.00 74.94 185 GLN A CA 1
ATOM 1527 C C . GLN A 1 185 ? -2.391 -11.574 3.080 1.00 74.94 185 GLN A C 1
ATOM 1529 O O . GLN A 1 185 ? -2.885 -10.665 3.758 1.00 74.94 185 GLN A O 1
ATOM 1534 N N . LYS A 1 186 ? -3.039 -12.719 2.833 1.00 86.31 186 LYS A N 1
ATOM 1535 C CA . LYS A 1 186 ? -4.320 -13.055 3.458 1.00 86.31 186 LYS A CA 1
ATOM 1536 C C . LYS A 1 186 ? -4.116 -13.185 4.966 1.00 86.31 186 LYS A C 1
ATOM 1538 O O . LYS A 1 186 ? -3.161 -13.800 5.426 1.00 86.31 186 LYS A O 1
ATOM 1543 N N . LEU A 1 187 ? -5.035 -12.603 5.726 1.00 88.62 187 LEU A N 1
ATOM 1544 C CA . LEU A 1 187 ? -4.992 -12.632 7.183 1.00 88.62 187 LEU A CA 1
ATOM 1545 C C . LEU A 1 187 ? -5.393 -14.009 7.723 1.00 88.62 187 LEU A C 1
ATOM 1547 O O . LEU A 1 187 ? -6.319 -14.651 7.212 1.00 88.62 187 LEU A O 1
ATOM 1551 N N . ASP A 1 188 ? -4.770 -14.421 8.825 1.00 88.12 188 ASP A N 1
ATOM 1552 C CA . ASP A 1 188 ? -5.212 -15.594 9.578 1.00 88.12 188 ASP A CA 1
ATOM 1553 C C . ASP A 1 188 ? -6.674 -15.470 10.014 1.00 88.12 188 ASP A C 1
ATOM 1555 O O . ASP A 1 188 ? -7.206 -14.374 10.221 1.00 88.12 188 ASP A O 1
ATOM 1559 N N . ILE A 1 189 ? -7.336 -16.620 10.175 1.00 89.44 189 ILE A N 1
ATOM 1560 C CA . ILE A 1 189 ? -8.760 -16.679 10.532 1.00 89.44 189 ILE A CA 1
ATOM 1561 C C . ILE A 1 189 ? -9.068 -15.908 11.821 1.00 89.44 189 ILE A C 1
ATOM 1563 O O . ILE A 1 189 ? -10.079 -15.218 11.902 1.00 89.44 189 ILE A O 1
ATOM 1567 N N . ARG A 1 190 ? -8.147 -15.939 12.791 1.00 91.69 190 ARG A N 1
ATOM 1568 C CA . ARG A 1 190 ? -8.262 -15.195 14.048 1.00 91.69 190 ARG A CA 1
ATOM 1569 C C . ARG A 1 190 ? -8.396 -13.689 13.813 1.00 91.69 190 ARG A C 1
ATOM 1571 O O . ARG A 1 190 ? -9.291 -13.070 14.371 1.00 91.69 190 ARG A O 1
ATOM 1578 N N . TYR A 1 191 ? -7.528 -13.102 12.988 1.00 92.88 191 TYR A N 1
ATOM 1579 C CA . TYR A 1 191 ? -7.566 -11.666 12.691 1.00 92.88 191 TYR A CA 1
ATOM 1580 C C . TYR A 1 191 ? -8.800 -11.289 11.879 1.00 92.88 191 TYR A C 1
ATOM 1582 O O . TYR A 1 191 ? -9.393 -10.242 12.111 1.00 92.88 191 TYR A O 1
ATOM 1590 N N . ARG A 1 192 ? -9.233 -12.167 10.968 1.00 92.50 192 ARG A N 1
ATOM 1591 C CA . ARG A 1 192 ? -10.484 -11.971 10.227 1.00 92.50 192 ARG A CA 1
ATOM 1592 C C . ARG A 1 192 ? -11.703 -11.944 11.147 1.00 92.50 192 ARG A C 1
ATOM 1594 O O . ARG A 1 192 ? -12.573 -11.106 10.937 1.00 92.50 192 ARG A O 1
ATOM 1601 N N . ASN A 1 193 ? -11.748 -12.805 12.163 1.00 92.81 193 ASN A N 1
ATOM 1602 C CA . ASN A 1 193 ? -12.836 -12.813 13.144 1.00 92.81 193 ASN A CA 1
ATOM 1603 C C . ASN A 1 193 ? -12.879 -11.510 13.951 1.00 92.81 193 ASN A C 1
ATOM 1605 O O . ASN A 1 193 ? -13.943 -10.914 14.049 1.00 92.81 193 ASN A O 1
ATOM 1609 N N . ILE A 1 194 ? -11.725 -11.015 14.407 1.00 94.12 194 ILE A N 1
ATOM 1610 C CA . ILE A 1 194 ? -11.633 -9.735 15.130 1.00 94.12 194 ILE A CA 1
ATOM 1611 C C . ILE A 1 194 ? -12.114 -8.572 14.250 1.00 94.12 194 ILE A C 1
ATOM 1613 O O . ILE A 1 194 ? -12.936 -7.769 14.671 1.00 94.12 194 ILE A O 1
ATOM 1617 N N . ILE A 1 195 ? -11.672 -8.506 12.987 1.00 94.88 195 ILE A N 1
ATOM 1618 C CA . ILE A 1 195 ? -12.124 -7.462 12.050 1.00 94.88 195 ILE A CA 1
ATOM 1619 C C . ILE A 1 195 ? -13.634 -7.562 11.799 1.00 94.88 195 ILE A C 1
ATOM 1621 O O . ILE A 1 195 ? -14.301 -6.543 11.641 1.00 94.88 195 ILE A O 1
ATOM 1625 N N . LYS A 1 196 ? -14.186 -8.778 11.749 1.00 94.06 196 LYS A N 1
ATOM 1626 C CA . LYS A 1 196 ? -15.624 -9.001 11.571 1.00 94.06 196 LYS A CA 1
ATOM 1627 C C . LYS A 1 196 ? -16.424 -8.523 12.786 1.00 94.06 196 LYS A C 1
ATOM 1629 O O . LYS A 1 196 ? -17.466 -7.902 12.602 1.00 94.06 196 LYS A O 1
ATOM 1634 N N . GLU A 1 197 ? -15.956 -8.804 13.997 1.00 94.06 197 GLU A N 1
ATOM 1635 C CA . GLU A 1 197 ? -16.580 -8.339 15.242 1.00 94.06 197 GLU A CA 1
ATOM 1636 C C . GLU A 1 197 ? -16.555 -6.814 15.332 1.00 94.06 197 GLU A C 1
ATOM 1638 O O . GLU A 1 197 ? -17.614 -6.195 15.446 1.00 94.06 197 GLU A O 1
ATOM 1643 N N . TRP A 1 198 ? -15.383 -6.213 15.125 1.00 95.69 198 TRP A N 1
ATOM 1644 C CA . TRP A 1 198 ? -15.223 -4.766 15.042 1.00 95.69 198 TRP A CA 1
ATOM 1645 C C . TRP A 1 198 ? -16.155 -4.144 13.987 1.00 95.69 198 TRP A C 1
ATOM 1647 O O . TRP A 1 198 ? -16.869 -3.179 14.262 1.00 95.69 198 TRP A O 1
ATOM 1657 N N . ALA A 1 199 ? -16.225 -4.722 12.783 1.00 94.50 199 ALA A N 1
ATOM 1658 C CA . ALA A 1 199 ? -17.107 -4.241 11.721 1.00 94.50 199 ALA A CA 1
ATOM 1659 C C . ALA A 1 199 ? -18.589 -4.291 12.130 1.00 94.50 199 ALA A C 1
ATOM 1661 O O . ALA A 1 199 ? -19.325 -3.338 11.870 1.00 94.50 199 ALA A O 1
ATOM 1662 N N . ASN A 1 200 ? -19.023 -5.355 12.812 1.00 93.50 200 ASN A N 1
ATOM 1663 C CA . ASN A 1 200 ? -20.395 -5.480 13.308 1.00 93.50 200 ASN A CA 1
ATOM 1664 C C . ASN A 1 200 ? -20.728 -4.399 14.345 1.00 93.50 200 ASN A C 1
ATOM 1666 O O . ASN A 1 200 ? -21.780 -3.766 14.236 1.00 93.50 200 ASN A O 1
ATOM 1670 N N . THR A 1 201 ? -19.826 -4.140 15.298 1.00 93.38 201 THR A N 1
ATOM 1671 C CA . THR A 1 201 ? -19.976 -3.077 16.311 1.00 93.38 201 THR A CA 1
ATOM 1672 C C . THR A 1 201 ? -20.197 -1.710 15.661 1.00 93.38 201 THR A C 1
ATOM 1674 O O . THR A 1 201 ? -21.056 -0.936 16.086 1.00 93.38 201 THR A O 1
ATOM 1677 N N . HIS A 1 202 ? -19.492 -1.446 14.560 1.00 93.31 202 HIS A N 1
ATOM 1678 C CA . HIS A 1 202 ? -19.551 -0.179 13.830 1.00 93.31 202 HIS A CA 1
ATOM 1679 C C . HIS A 1 202 ? -20.572 -0.164 12.684 1.00 93.31 202 HIS A C 1
ATOM 1681 O O . HIS A 1 202 ? -20.641 0.811 11.932 1.00 93.31 202 HIS A O 1
ATOM 1687 N N . LYS A 1 203 ? -21.391 -1.218 12.551 1.00 93.44 203 LYS A N 1
ATOM 1688 C CA . LYS A 1 203 ? -22.405 -1.376 11.491 1.00 93.44 203 LYS A CA 1
ATOM 1689 C C . LYS A 1 203 ? -21.818 -1.279 10.074 1.00 93.44 203 LYS A C 1
ATOM 1691 O O . LYS A 1 203 ? -22.464 -0.774 9.156 1.00 93.44 203 LYS A O 1
ATOM 1696 N N . ILE A 1 204 ? -20.594 -1.770 9.897 1.00 93.50 204 ILE A N 1
ATOM 1697 C CA . ILE A 1 204 ? -19.905 -1.885 8.612 1.00 93.50 204 ILE A CA 1
ATOM 1698 C C . ILE A 1 204 ? -20.170 -3.272 8.030 1.00 93.50 204 ILE A C 1
ATOM 1700 O O . ILE A 1 204 ? -20.031 -4.292 8.702 1.00 93.50 204 ILE A O 1
ATOM 1704 N N . ILE A 1 205 ? -20.514 -3.326 6.745 1.00 90.81 205 ILE A N 1
ATOM 1705 C CA . ILE A 1 205 ? -20.769 -4.592 6.058 1.00 90.81 205 ILE A CA 1
ATOM 1706 C C . ILE A 1 205 ? -19.438 -5.321 5.851 1.00 90.81 205 ILE A C 1
ATOM 1708 O O . ILE A 1 205 ? -18.590 -4.884 5.067 1.00 90.81 205 ILE A O 1
ATOM 1712 N N . TYR A 1 206 ? -19.271 -6.463 6.519 1.00 84.88 206 TYR A N 1
ATOM 1713 C CA . TYR A 1 206 ? -18.136 -7.353 6.301 1.00 84.88 206 TYR A CA 1
ATOM 1714 C C . TYR A 1 206 ? -18.450 -8.360 5.198 1.00 84.88 206 TYR A C 1
ATOM 1716 O O . TYR A 1 206 ? -19.134 -9.364 5.395 1.00 84.88 206 TYR A O 1
ATOM 1724 N N . SER A 1 207 ? -17.925 -8.093 4.013 1.00 70.88 207 SER A N 1
ATOM 1725 C CA . SER A 1 207 ? -18.110 -8.927 2.833 1.00 70.88 207 SER A CA 1
ATOM 1726 C C . SER A 1 207 ? -16.757 -9.380 2.320 1.00 70.88 207 SER A C 1
ATOM 1728 O O . SER A 1 207 ? -16.160 -8.759 1.441 1.00 70.88 207 SER A O 1
ATOM 1730 N N . TYR A 1 208 ? -16.245 -10.452 2.905 1.00 56.88 208 TYR A N 1
ATOM 1731 C CA . TYR A 1 208 ? -14.991 -11.029 2.454 1.00 56.88 208 TYR A CA 1
ATOM 1732 C C . TYR A 1 208 ? -15.226 -11.736 1.117 1.00 56.88 208 TYR A C 1
ATOM 1734 O O . TYR A 1 208 ? -15.663 -12.885 1.083 1.00 56.88 208 TYR A O 1
ATOM 1742 N N . ILE A 1 209 ? -14.993 -11.039 0.003 1.00 47.03 209 ILE A N 1
ATOM 1743 C CA . ILE A 1 209 ? -14.946 -11.689 -1.305 1.00 47.03 209 ILE A CA 1
ATOM 1744 C C . ILE A 1 209 ? -13.554 -12.299 -1.418 1.00 47.03 209 ILE A C 1
ATOM 1746 O O . ILE A 1 209 ? -12.571 -11.589 -1.618 1.00 47.03 209 ILE A O 1
ATOM 1750 N N . VAL A 1 210 ? -13.471 -13.621 -1.271 1.00 39.41 210 VAL A N 1
ATOM 1751 C CA . VAL A 1 210 ? -12.291 -14.371 -1.702 1.00 39.41 210 VAL A CA 1
ATOM 1752 C C . VAL A 1 210 ? -12.228 -14.221 -3.221 1.00 39.41 210 VAL A C 1
ATOM 1754 O O . VAL A 1 210 ? -12.993 -14.862 -3.936 1.00 39.41 210 VAL A O 1
ATOM 1757 N N . ARG A 1 211 ? -11.378 -13.318 -3.705 1.00 32.41 211 ARG A N 1
ATOM 1758 C CA . ARG A 1 211 ? -10.783 -13.468 -5.031 1.00 32.41 211 ARG A CA 1
ATOM 1759 C C . ARG A 1 211 ? -9.402 -14.107 -4.879 1.00 32.41 211 ARG A C 1
ATOM 1761 O O . ARG A 1 211 ? -8.781 -14.000 -3.784 1.00 32.41 211 ARG A O 1
#

Radius of gyration: 19.8 Å; Cα contacts (8 Å, |Δi|>4): 251; chains: 1; bounding box: 47×38×55 Å

pLDDT: mean 79.83, std 14.49, range [32.41, 97.0]

Nearest PDB structures (foldseek):
  1s7k-assembly1_A-2  TM=6.573E-01  e=7.433E-01  Salmonella enterica subsp. enterica serovar Typhimurium str. LT2
  1tiq-assembly1_A  TM=5.466E-01  e=1.825E+00  Bacillus subtilis
  2q0y-assembly1_A-2  TM=4.401E-01  e=1.232E+00  Cupriavidus pinatubonensis JMP134
  1xi6-assembly1_A  TM=2.528E-01  e=2.705E-01  Pyrococcus furiosus

Foldseek 3Di:
DVLVVLLVVLLVVPDPCVRCVVVVVCCVVVPDDLQLVLLSQLCVVQPCSPVVVLDDPVLVVCCNVVNRDNVNSVSSLLSCCVRPVVSNVVSPPPDPPPVPFDFFDDDPLLVVLFDDDDQKTKDFQRTLVSQSVVCVLQVHPSSVCRVCRNVVQKTWIWMDRNPHTAWIWIAGPLETPDIAGRPRHDHDPVVLVVVVVSSVVSVRHYDDDDD

Organism: Selenomonas ruminantium (NCBI:txid971)